Protein AF-0000000066667959 (afdb_homodimer)

InterPro domains:
  IPR000835 MarR-type HTH domain [PF01047] (34-90)
  IPR000835 MarR-type HTH domain [PR00598] (50-66)
  IPR000835 MarR-type HTH domain [PR00598] (67-82)
  IPR000835 MarR-type HTH domain [PR00598] (86-102)
  IPR000835 MarR-type HTH domain [PS50995] (6-138)
  IPR000835 MarR-type HTH domain [SM00347] (26-126)
  IPR036388 Winged helix-like DNA-binding domain superfamily [G3DSA:1.10.10.10] (5-140)
  IPR036390 Winged helix DNA-binding domain superfamily [SSF46785] (11-141)
  IPR039422 Transcription regulators MarR/SlyA-like [PTHR33164] (9-139)

pLDDT: mean 90.83, std 11.85, range [32.47, 98.56]

Sequence (290 aa):
MSEARRPDLAAMIAPLGRALMAAELPVLQRHELSMWAYAVLLGLGREPVYTQAALAKAIGADKTRIIGVLDELQQRELIRREPDPADRRVNLVSLTAAGRELRDRAQRDIQEQEEHWLSQLPAADRRVFLRSLQRLAALVTDEPNMSEARRPDLAAMIAPLGRALMAAELPVLQRHELSMWAYAVLLGLGREPVYTQAALAKAIGADKTRIIGVLDELQQRELIRREPDPADRRVNLVSLTAAGRELRDRAQRDIQEQEEHWLSQLPAADRRVFLRSLQRLAALVTDEPN

Secondary structure (DSSP, 8-state):
----PPPPHHHHHHHHHHHHHHHHHHHHHHTT--HHHHHHHHHHHHSS-EEHHHHHHHHT--HHHHHHHHHHHHHTTSEEEEE-SS-TTSEEEEE-HHHHHHHHHHHHHHHHHHHHHHTTS-HHHHHHHHHHHHHHHHHHHTS--/----PPPPHHHHHHHHHHHHHHHHHHHHHHTT--HHHHHHHHHHHHSS-EEHHHHHHHHT--HHHHHHHHHHHHHTTSEEEEEETTEEEEEEEEE-HHHHHHHHHHHHHHHHHHHHHHTTS-HHHHHHHHHHHHHHHHHHHTS--

Radius of gyration: 22.43 Å; Cα contacts (8 Å, |Δi|>4): 306; chains: 2; bounding box: 44×75×42 Å

Organism: Nocardia brasiliensis (strain ATCC 700358 / HUJEG-1) (NCBI:txid1133849)

Solvent-accessible surface area (backbone atoms only — not comparable to full-atom values): 16016 Å² total; per-residue (Å²): 126,85,69,80,69,74,76,56,67,35,72,39,33,37,60,43,16,52,52,43,50,58,64,40,46,68,59,32,50,77,70,74,37,53,74,67,46,46,47,51,49,55,57,37,67,78,39,73,67,32,41,61,68,57,44,26,60,73,66,70,44,55,67,76,65,47,50,62,44,49,53,54,37,38,75,69,49,26,32,45,77,41,63,30,89,90,42,68,91,40,45,30,37,29,65,31,74,61,24,49,51,50,42,53,53,53,50,51,55,45,54,57,56,46,41,72,62,49,65,77,41,57,71,72,46,38,56,42,31,53,52,51,48,53,54,56,28,52,57,51,73,68,46,79,128,126,86,70,80,70,76,77,55,68,37,72,38,31,38,61,41,17,51,52,44,49,57,63,38,48,68,58,31,50,77,70,74,37,52,73,66,48,45,47,51,46,54,57,39,67,80,38,72,65,33,41,61,67,57,44,25,61,72,66,69,45,56,68,76,64,48,51,61,43,49,53,53,36,38,74,69,50,26,32,46,77,41,63,30,90,89,41,69,91,39,46,32,37,30,66,32,74,62,23,49,51,50,42,52,51,53,49,50,55,45,55,57,57,45,41,70,60,50,66,77,40,57,72,73,47,38,53,43,30,52,54,52,46,52,54,56,28,53,58,51,74,68,46,80,127

Structure (mmCIF, N/CA/C/O backbone):
data_AF-0000000066667959-model_v1
#
loop_
_entity.id
_entity.type
_entity.pdbx_description
1 polymer 'Transcriptional regulator'
#
loop_
_atom_site.group_PDB
_atom_site.id
_atom_site.type_symbol
_atom_site.label_atom_id
_atom_site.label_alt_id
_atom_site.label_comp_id
_atom_site.label_asym_id
_atom_site.label_entity_id
_atom_site.label_seq_id
_atom_site.pdbx_PDB_ins_code
_atom_site.Cartn_x
_atom_site.Cartn_y
_atom_site.Cartn_z
_atom_site.occupancy
_atom_site.B_iso_or_equiv
_atom_site.auth_seq_id
_atom_site.auth_comp_id
_atom_site.auth_asym_id
_atom_site.auth_atom_id
_atom_site.pdbx_PDB_model_num
ATOM 1 N N . MET A 1 1 ? 17.609 -23.797 -10.641 1 32.84 1 MET A N 1
ATOM 2 C CA . MET A 1 1 ? 16.828 -23.5 -9.445 1 32.84 1 MET A CA 1
ATOM 3 C C . MET A 1 1 ? 16.094 -22.172 -9.594 1 32.84 1 MET A C 1
ATOM 5 O O . MET A 1 1 ? 16.719 -21.125 -9.742 1 32.84 1 MET A O 1
ATOM 9 N N . SER A 1 2 ? 14.961 -22.047 -10.312 1 44.28 2 SER A N 1
ATOM 10 C CA . SER A 1 2 ? 14.281 -20.844 -10.797 1 44.28 2 SER A CA 1
ATOM 11 C C . SER A 1 2 ? 14.195 -19.781 -9.703 1 44.28 2 SER A C 1
ATOM 13 O O . SER A 1 2 ? 13.797 -20.078 -8.578 1 44.28 2 SER A O 1
ATOM 15 N N . GLU A 1 3 ? 15.289 -18.984 -9.617 1 50.84 3 GLU A N 1
ATOM 16 C CA . GLU A 1 3 ? 15.461 -17.906 -8.641 1 50.84 3 GLU A CA 1
ATOM 17 C C . GLU A 1 3 ? 14.117 -17.312 -8.227 1 50.84 3 GLU A C 1
ATOM 19 O O . GLU A 1 3 ? 13.258 -17.062 -9.07 1 50.84 3 GLU A O 1
ATOM 24 N N . ALA A 1 4 ? 13.781 -17.625 -7.02 1 64.06 4 ALA A N 1
ATOM 25 C CA . ALA A 1 4 ? 12.492 -17.219 -6.477 1 64.06 4 ALA A CA 1
ATOM 26 C C . ALA A 1 4 ? 12.188 -15.758 -6.828 1 64.06 4 ALA A C 1
ATOM 28 O O . ALA A 1 4 ? 13.008 -14.875 -6.582 1 64.06 4 ALA A O 1
ATOM 29 N N . ARG A 1 5 ? 11.438 -15.555 -7.82 1 83.94 5 ARG A N 1
ATOM 30 C CA . ARG A 1 5 ? 11.008 -14.234 -8.273 1 83.94 5 ARG A CA 1
ATOM 31 C C . ARG A 1 5 ? 10.414 -13.43 -7.129 1 83.94 5 ARG A C 1
ATOM 33 O O . ARG A 1 5 ? 9.711 -13.969 -6.277 1 83.94 5 ARG A O 1
ATOM 40 N N . ARG A 1 6 ? 10.977 -12.305 -6.949 1 90.12 6 ARG A N 1
ATOM 41 C CA . ARG A 1 6 ? 10.375 -11.43 -5.949 1 90.12 6 ARG A CA 1
ATOM 42 C C . ARG A 1 6 ? 8.859 -11.367 -6.121 1 90.12 6 ARG A C 1
ATOM 44 O O . ARG A 1 6 ? 8.344 -11.586 -7.223 1 90.12 6 ARG A O 1
ATOM 51 N N . PRO A 1 7 ? 8.125 -11.133 -5.09 1 93.5 7 PRO A N 1
ATOM 52 C CA . PRO A 1 7 ? 6.691 -10.875 -5.273 1 93.5 7 PRO A CA 1
ATOM 53 C C . PRO A 1 7 ? 6.418 -9.648 -6.133 1 93.5 7 PRO A C 1
ATOM 55 O O . PRO A 1 7 ? 7.297 -8.797 -6.309 1 93.5 7 PRO A O 1
ATOM 58 N N . ASP A 1 8 ? 5.211 -9.617 -6.691 1 96.25 8 ASP A N 1
ATOM 59 C CA . ASP A 1 8 ? 4.77 -8.43 -7.414 1 96.25 8 ASP A CA 1
ATOM 60 C C . ASP A 1 8 ? 4.77 -7.203 -6.5 1 96.25 8 ASP A C 1
ATOM 62 O O . ASP A 1 8 ? 4.582 -7.324 -5.289 1 96.25 8 ASP A O 1
ATOM 66 N N . LEU A 1 9 ? 4.938 -5.984 -7.039 1 97.25 9 LEU A N 1
ATOM 67 C CA . LEU A 1 9 ? 4.945 -4.746 -6.273 1 97.25 9 LEU A CA 1
ATOM 68 C C . LEU A 1 9 ? 3.637 -4.574 -5.508 1 97.25 9 LEU A C 1
ATOM 70 O O . LEU A 1 9 ? 3.648 -4.285 -4.309 1 97.25 9 LEU A O 1
ATOM 74 N N . ALA A 1 10 ? 2.525 -4.797 -6.211 1 96.56 10 ALA A N 1
ATOM 75 C CA . ALA A 1 10 ? 1.222 -4.629 -5.574 1 96.56 10 ALA A CA 1
ATOM 76 C C . ALA A 1 10 ? 1.054 -5.59 -4.402 1 96.56 10 ALA A C 1
ATOM 78 O O . ALA A 1 10 ? 0.441 -5.246 -3.391 1 96.56 10 ALA A O 1
ATOM 79 N N . ALA A 1 11 ? 1.591 -6.809 -4.52 1 93.88 11 ALA A N 1
ATOM 80 C CA . ALA A 1 11 ? 1.48 -7.832 -3.482 1 93.88 11 ALA A CA 1
ATO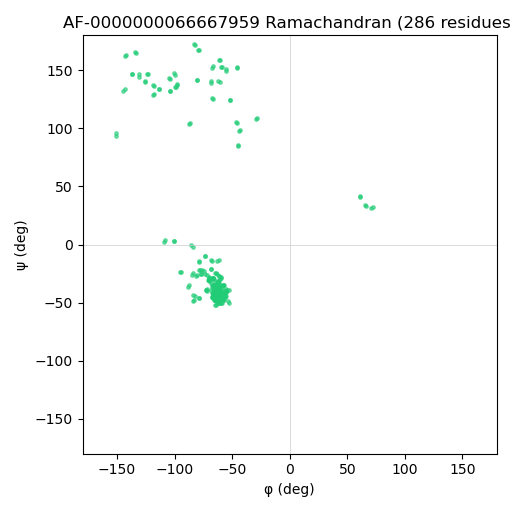M 81 C C . ALA A 1 11 ? 2.24 -7.426 -2.225 1 93.88 11 ALA A C 1
ATOM 83 O O . ALA A 1 11 ? 1.865 -7.809 -1.113 1 93.88 11 ALA A O 1
ATOM 84 N N . MET A 1 12 ? 3.293 -6.645 -2.387 1 95.5 12 MET A N 1
ATOM 85 C CA . MET A 1 12 ? 4.07 -6.18 -1.24 1 95.5 12 MET A CA 1
ATOM 86 C C . MET A 1 12 ? 3.5 -4.879 -0.688 1 95.5 12 MET A C 1
ATOM 88 O O . MET A 1 12 ? 3.416 -4.699 0.528 1 95.5 12 MET A O 1
ATOM 92 N N . ILE A 1 13 ? 3.023 -4.031 -1.53 1 97 13 ILE A N 1
ATOM 93 C CA . ILE A 1 13 ? 2.654 -2.668 -1.175 1 97 13 ILE A CA 1
ATOM 94 C C . ILE A 1 13 ? 1.255 -2.652 -0.564 1 97 13 ILE A C 1
ATOM 96 O O . ILE A 1 13 ? 1.014 -1.972 0.435 1 97 13 ILE A O 1
ATOM 100 N N . ALA A 1 14 ? 0.28 -3.373 -1.133 1 94.12 14 ALA A N 1
ATOM 101 C CA . ALA A 1 14 ? -1.125 -3.293 -0.741 1 94.12 14 ALA A CA 1
ATOM 102 C C . ALA A 1 14 ? -1.316 -3.729 0.709 1 94.12 14 ALA A C 1
ATOM 104 O O . ALA A 1 14 ? -1.899 -2.996 1.512 1 94.12 14 ALA A O 1
ATOM 105 N N . PRO A 1 15 ? -0.746 -4.906 1.131 1 92.69 15 PRO A N 1
ATOM 106 C CA . PRO A 1 15 ? -0.903 -5.285 2.537 1 92.69 15 PRO A CA 1
ATOM 107 C C . PRO A 1 15 ? -0.186 -4.328 3.488 1 92.69 15 PRO A C 1
ATOM 109 O O . PRO A 1 15 ? -0.658 -4.094 4.605 1 92.69 15 PRO A O 1
ATOM 112 N N . LEU A 1 16 ? 0.954 -3.799 3.08 1 95.62 16 LEU A N 1
ATOM 113 C CA . LEU A 1 16 ? 1.691 -2.838 3.893 1 95.62 16 LEU A CA 1
ATOM 114 C C . LEU A 1 16 ? 0.879 -1.562 4.098 1 95.62 16 LEU A C 1
ATOM 116 O O . LEU A 1 16 ? 0.829 -1.024 5.203 1 95.62 16 LEU A O 1
ATOM 120 N N . GLY A 1 17 ? 0.247 -1.078 3.014 1 96.06 17 GLY A N 1
ATOM 121 C CA . GLY A 1 17 ? -0.629 0.078 3.113 1 96.06 17 GLY A CA 1
ATOM 122 C C . GLY A 1 17 ? -1.781 -0.129 4.078 1 96.06 17 GLY A C 1
ATOM 123 O O . GLY A 1 17 ? -2.096 0.756 4.879 1 96.06 17 GLY A O 1
ATOM 124 N N . ARG A 1 18 ? -2.367 -1.285 4.078 1 93.81 18 ARG A N 1
ATOM 125 C CA . ARG A 1 18 ? -3.465 -1.613 4.98 1 93.81 18 ARG A CA 1
ATOM 126 C C . ARG A 1 18 ? -2.986 -1.646 6.43 1 93.81 18 ARG A C 1
ATOM 128 O O . ARG A 1 18 ? -3.67 -1.143 7.324 1 93.81 18 ARG A O 1
ATOM 135 N N . ALA A 1 19 ? -1.878 -2.289 6.633 1 94.81 19 ALA A N 1
ATOM 136 C CA . ALA A 1 19 ? -1.329 -2.391 7.984 1 94.81 19 ALA A CA 1
ATOM 137 C C . ALA A 1 19 ? -1.009 -1.011 8.547 1 94.81 19 ALA A C 1
ATOM 139 O O . ALA A 1 19 ? -1.262 -0.742 9.727 1 94.81 19 ALA A O 1
ATOM 140 N N . LEU A 1 20 ? -0.466 -0.17 7.754 1 96.62 20 LEU A N 1
ATOM 141 C CA . LEU A 1 20 ? -0.108 1.181 8.172 1 96.62 20 LEU A CA 1
ATOM 142 C C . LEU A 1 20 ? -1.354 1.997 8.5 1 96.62 20 LEU A C 1
ATOM 144 O O . LEU A 1 20 ? -1.388 2.709 9.5 1 96.62 20 LEU A O 1
ATOM 148 N N . MET A 1 21 ? -2.361 1.931 7.68 1 95.69 21 MET A N 1
ATOM 149 C CA . MET A 1 21 ? -3.619 2.627 7.938 1 95.69 21 MET A CA 1
ATOM 150 C C . MET A 1 21 ? -4.25 2.145 9.234 1 95.69 21 MET A C 1
ATOM 152 O O . MET A 1 21 ? -4.746 2.949 10.031 1 95.69 21 MET A O 1
ATOM 156 N N . ALA A 1 22 ? -4.227 0.854 9.438 1 95.69 22 ALA A N 1
ATOM 157 C CA . ALA A 1 22 ? -4.762 0.288 10.672 1 95.69 22 ALA A CA 1
ATOM 158 C C . ALA A 1 22 ? -4 0.805 11.883 1 95.69 22 ALA A C 1
ATOM 160 O O . ALA A 1 22 ? -4.59 1.045 12.938 1 95.69 22 ALA A O 1
ATOM 161 N N . ALA A 1 23 ? -2.75 0.925 11.742 1 96.19 23 ALA A N 1
ATOM 162 C CA . ALA A 1 23 ? -1.9 1.385 12.844 1 96.19 23 ALA A CA 1
ATOM 163 C C . ALA A 1 23 ? -2.174 2.85 13.172 1 96.19 23 ALA A C 1
ATOM 165 O O . ALA A 1 23 ? -1.828 3.324 14.258 1 96.19 23 ALA A O 1
ATOM 166 N N . GLU A 1 24 ? -2.736 3.564 12.234 1 97.75 24 GLU A N 1
ATOM 167 C CA . GLU A 1 24 ? -3.043 4.973 12.461 1 97.75 24 GLU A CA 1
ATOM 168 C C . GLU A 1 24 ? -4.289 5.137 13.328 1 97.75 24 GLU A C 1
ATOM 170 O O . GLU A 1 24 ? -4.461 6.16 13.992 1 97.75 24 GLU A O 1
ATOM 175 N N . LEU A 1 25 ? -5.141 4.191 13.328 1 97.44 25 LEU A N 1
ATOM 176 C CA . LEU A 1 25 ? -6.473 4.305 13.906 1 97.44 25 LEU A CA 1
ATOM 177 C C . LEU A 1 25 ? -6.395 4.594 15.398 1 97.44 25 LEU A C 1
ATOM 179 O O . LEU A 1 25 ? -7.016 5.543 15.891 1 97.44 25 LEU A O 1
ATOM 183 N N . PRO A 1 26 ? -5.586 3.775 16.156 1 97.75 26 PRO A N 1
ATOM 184 C CA . PRO A 1 26 ? -5.52 4.07 17.578 1 97.75 26 PRO A CA 1
ATOM 185 C C . PRO A 1 26 ? -4.941 5.457 17.875 1 97.75 26 PRO A C 1
ATOM 187 O O . PRO A 1 26 ? -5.324 6.094 18.859 1 97.75 26 PRO A O 1
ATOM 190 N N . VAL A 1 27 ? -4.07 5.941 17.094 1 98.12 27 VAL A N 1
ATOM 191 C CA . VAL A 1 27 ? -3.492 7.27 17.266 1 98.12 27 VAL A CA 1
ATOM 192 C C . VAL A 1 27 ? -4.555 8.336 17.016 1 98.12 27 VAL A C 1
ATOM 194 O O . VAL A 1 27 ? -4.68 9.289 17.781 1 98.12 27 VAL A O 1
ATOM 197 N N . LEU A 1 28 ? -5.301 8.164 15.969 1 98.5 28 LEU A N 1
ATOM 198 C CA . LEU A 1 28 ? -6.34 9.117 15.602 1 98.5 28 LEU A CA 1
ATOM 199 C C . LEU A 1 28 ? -7.441 9.156 16.656 1 98.5 28 LEU A C 1
ATOM 201 O O . LEU A 1 28 ? -7.984 10.219 16.953 1 98.5 28 LEU A O 1
ATOM 205 N N . GLN A 1 29 ? -7.719 8.031 17.203 1 98.25 29 GLN A N 1
ATOM 206 C CA . GLN A 1 29 ? -8.727 7.949 18.266 1 98.25 29 GLN A CA 1
ATOM 207 C C . GLN A 1 29 ? -8.328 8.789 19.469 1 98.25 29 GLN A C 1
ATOM 209 O O . GLN A 1 29 ? -9.172 9.445 20.078 1 98.25 29 GLN A O 1
ATOM 214 N N . ARG A 1 30 ? -7.059 8.805 19.812 1 98.06 30 ARG A N 1
ATOM 215 C CA . ARG A 1 30 ? -6.559 9.594 20.922 1 98.06 30 ARG A CA 1
ATOM 216 C C . ARG A 1 30 ? -6.746 11.086 20.672 1 98.06 30 ARG A C 1
ATOM 218 O O . ARG A 1 30 ? -6.836 11.867 21.609 1 98.06 30 ARG A O 1
ATOM 225 N N . HIS A 1 31 ? -6.828 11.438 19.438 1 98.25 31 HIS A N 1
ATOM 226 C CA . HIS A 1 31 ? -7.016 12.836 19.062 1 98.25 31 HIS A CA 1
ATOM 227 C C . HIS A 1 31 ? -8.469 13.117 18.703 1 98.25 31 HIS A C 1
ATOM 229 O O . HIS A 1 31 ? -8.789 14.188 18.172 1 98.25 31 HIS A O 1
ATOM 235 N N . GLU A 1 32 ? -9.336 12.07 18.844 1 98.12 32 GLU A N 1
ATOM 236 C CA . GLU A 1 32 ? -10.766 12.156 18.547 1 98.12 32 GLU A CA 1
ATOM 237 C C . GLU A 1 32 ? -10.992 12.508 17.078 1 98.12 32 GLU A C 1
ATOM 239 O O . GLU A 1 32 ? -11.82 13.367 16.766 1 98.12 32 GLU A O 1
ATOM 244 N N . LEU A 1 33 ? -10.234 11.93 16.234 1 98.25 33 LEU A N 1
ATOM 245 C CA . LEU A 1 33 ? -10.359 12.109 14.789 1 98.25 33 LEU A CA 1
ATOM 246 C C . LEU A 1 33 ? -10.695 10.789 14.102 1 98.25 33 LEU A C 1
ATOM 248 O O . LEU A 1 33 ? -10.148 9.742 14.453 1 98.25 33 LEU A O 1
ATOM 252 N N . SER A 1 34 ? -11.617 10.867 13.188 1 96.31 34 SER A N 1
ATOM 253 C CA . SER A 1 34 ? -11.758 9.773 12.234 1 96.31 34 SER A CA 1
ATOM 254 C C . SER A 1 34 ? -10.703 9.852 11.141 1 96.31 34 SER A C 1
ATOM 256 O O . SER A 1 34 ? -10.016 10.859 11.008 1 96.31 34 SER A O 1
ATOM 258 N N . MET A 1 35 ? -10.562 8.812 10.391 1 95.06 35 MET A N 1
ATOM 259 C CA . MET A 1 35 ? -9.625 8.812 9.266 1 95.06 35 MET A CA 1
ATOM 260 C C . MET A 1 35 ? -9.984 9.898 8.258 1 95.06 35 MET A C 1
ATOM 262 O O . MET A 1 35 ? -9.102 10.594 7.75 1 95.06 35 MET A O 1
ATOM 266 N N . TRP A 1 36 ? -11.297 10.102 7.977 1 94.06 36 TRP A N 1
ATOM 267 C CA . TRP A 1 36 ? -11.727 11.094 6.996 1 94.06 36 TRP A CA 1
ATOM 268 C C . TRP A 1 36 ? -11.531 12.508 7.535 1 94.06 36 TRP A C 1
ATOM 270 O O . TRP A 1 36 ? -11.188 13.422 6.781 1 94.06 36 TRP A O 1
ATOM 280 N N . ALA A 1 37 ? -11.797 12.68 8.828 1 96.12 37 ALA A N 1
ATOM 281 C CA . ALA A 1 37 ? -11.516 13.977 9.43 1 96.12 37 ALA A CA 1
ATOM 282 C C . ALA A 1 37 ? -10.039 14.336 9.297 1 96.12 37 ALA A C 1
ATOM 284 O O . ALA A 1 37 ? -9.703 15.469 8.945 1 96.12 37 ALA A O 1
ATOM 285 N N . TYR A 1 38 ? -9.211 13.383 9.547 1 96.94 38 TYR A N 1
ATOM 286 C CA . TYR A 1 38 ? -7.77 13.586 9.43 1 96.94 38 TYR A CA 1
ATOM 287 C C . TYR A 1 38 ? -7.375 13.891 7.988 1 96.94 38 TYR A C 1
ATOM 289 O O . TYR A 1 38 ? -6.57 14.789 7.734 1 96.94 38 TYR A O 1
ATOM 297 N N . ALA A 1 39 ? -7.883 13.148 7.047 1 94.06 39 ALA A N 1
ATOM 298 C CA . ALA A 1 39 ? -7.609 13.391 5.633 1 94.06 39 ALA A CA 1
ATOM 299 C C . ALA A 1 39 ? -8 14.812 5.234 1 94.06 39 ALA A C 1
ATOM 301 O O . ALA A 1 39 ? -7.289 15.477 4.473 1 94.06 39 ALA A O 1
ATOM 302 N N . VAL A 1 40 ? -9.172 15.281 5.707 1 93.81 40 VAL A N 1
ATOM 303 C CA . VAL A 1 40 ? -9.633 16.641 5.426 1 93.81 40 VAL A CA 1
ATOM 304 C C . VAL A 1 40 ? -8.633 17.641 5.984 1 93.81 40 VAL A C 1
ATOM 306 O O . VAL A 1 40 ? -8.219 18.578 5.285 1 93.81 40 VAL A O 1
ATOM 309 N N . LEU A 1 41 ? -8.203 17.469 7.23 1 95.38 41 LEU A N 1
ATOM 310 C CA . LEU A 1 41 ? -7.277 18.391 7.863 1 95.38 41 LEU A CA 1
ATOM 311 C C . LEU A 1 41 ? -5.945 18.438 7.121 1 95.38 41 LEU A C 1
ATOM 313 O O . LEU A 1 41 ? -5.375 19.5 6.918 1 95.38 41 LEU A O 1
ATOM 317 N N . LEU A 1 42 ? -5.465 17.297 6.707 1 93.31 42 LEU A N 1
ATOM 318 C CA . LEU A 1 42 ? -4.223 17.234 5.945 1 93.31 42 LEU A CA 1
ATOM 319 C C . LEU A 1 42 ? -4.383 17.922 4.59 1 93.31 42 LEU A C 1
ATOM 321 O O . LEU A 1 42 ? -3.498 18.672 4.16 1 93.31 42 LEU A O 1
ATOM 325 N N . GLY A 1 43 ? -5.492 17.562 3.928 1 90.56 43 GLY A N 1
ATOM 326 C CA . GLY A 1 43 ? -5.762 18.156 2.627 1 90.56 43 GLY A CA 1
ATOM 327 C C . GLY A 1 43 ? -5.789 19.672 2.66 1 90.56 43 GLY A C 1
ATOM 328 O O . GLY A 1 43 ? -5.293 20.328 1.744 1 90.56 43 GLY A O 1
ATOM 329 N N . LEU A 1 44 ? -6.301 20.281 3.658 1 91.5 44 LEU A N 1
ATOM 330 C CA . LEU A 1 44 ? -6.441 21.734 3.789 1 91.5 44 LEU A CA 1
ATOM 331 C C . LEU A 1 44 ? -5.105 22.375 4.133 1 91.5 44 LEU A C 1
ATOM 333 O O . LEU A 1 44 ? -4.938 23.594 3.969 1 91.5 44 LEU A O 1
ATOM 337 N N . GLY A 1 45 ? -4.191 21.625 4.68 1 78.06 45 GLY A N 1
ATOM 338 C CA . GLY A 1 45 ? -2.869 22.125 5.004 1 78.06 45 GLY A CA 1
ATOM 339 C C . GLY A 1 45 ? -2.02 22.406 3.775 1 78.06 45 GLY A C 1
ATOM 340 O O . GLY A 1 45 ? -1.129 23.25 3.805 1 78.06 45 GLY A O 1
ATOM 341 N N . ARG A 1 46 ? -2.219 21.766 2.77 1 69 46 ARG A N 1
ATOM 342 C CA . ARG A 1 46 ? -1.45 21.906 1.537 1 69 46 ARG A CA 1
ATOM 343 C C . ARG A 1 46 ? -1.787 23.219 0.828 1 69 46 ARG A C 1
ATOM 345 O O . ARG A 1 46 ? -0.913 23.844 0.235 1 69 46 ARG A O 1
ATOM 352 N N . GLU A 1 47 ? -3.018 23.484 0.878 1 69.12 47 GLU A N 1
ATOM 353 C CA . GLU A 1 47 ? -3.516 24.734 0.305 1 69.12 47 GLU A CA 1
ATOM 354 C C . GLU A 1 47 ? -4.418 25.469 1.289 1 69.12 47 GLU A C 1
ATOM 356 O O . GLU A 1 47 ? -5.133 24.844 2.074 1 69.12 47 GLU A O 1
ATOM 361 N N . PRO A 1 48 ? -4.293 26.75 1.223 1 65.25 48 PRO A N 1
ATOM 362 C CA . PRO A 1 48 ? -5.012 27.562 2.217 1 65.25 48 PRO A CA 1
ATOM 363 C C . PRO A 1 48 ? -6.527 27.406 2.119 1 65.25 48 PRO A C 1
ATOM 365 O O . PRO A 1 48 ? -7.227 27.469 3.133 1 65.25 48 PRO A O 1
ATOM 368 N N . VAL A 1 49 ? -6.992 27.359 0.908 1 70.69 49 VAL A N 1
ATOM 369 C CA . VAL A 1 49 ? -8.445 27.344 0.779 1 70.69 49 VAL A CA 1
ATOM 370 C C . VAL A 1 49 ? -8.852 26.469 -0.404 1 70.69 49 VAL A C 1
ATOM 372 O O . VAL A 1 49 ? -8.227 26.516 -1.469 1 70.69 49 VAL A O 1
ATOM 375 N N . TYR A 1 50 ? -9.852 25.578 -0.092 1 80.81 50 TYR A N 1
ATOM 376 C CA . TYR A 1 50 ? -10.422 24.75 -1.141 1 80.81 50 TYR A CA 1
ATOM 377 C C . TYR A 1 50 ? -11.93 24.938 -1.229 1 80.81 50 TYR A C 1
ATOM 379 O O . TYR A 1 50 ? -12.578 25.281 -0.237 1 80.81 50 TYR A O 1
ATOM 387 N N . THR A 1 51 ? -12.391 24.828 -2.426 1 87.88 51 THR A N 1
ATOM 388 C CA . THR A 1 51 ? -13.805 24.469 -2.486 1 87.88 51 THR A CA 1
ATOM 389 C C . THR A 1 51 ? -14.023 23.047 -1.953 1 87.88 51 THR A C 1
ATOM 391 O O . THR A 1 51 ? -13.094 22.234 -1.919 1 87.88 51 THR A O 1
ATOM 394 N N . GLN A 1 52 ? -15.203 22.828 -1.471 1 89.12 52 GLN A N 1
ATOM 395 C CA . GLN A 1 52 ? -15.539 21.5 -0.994 1 89.12 52 GLN A CA 1
ATOM 396 C C . GLN A 1 52 ? -15.297 20.453 -2.076 1 89.12 52 GLN A C 1
ATOM 398 O O . GLN A 1 52 ? -14.75 19.375 -1.797 1 89.12 52 GLN A O 1
ATOM 403 N N . ALA A 1 53 ? -15.625 20.812 -3.295 1 87.44 53 ALA A N 1
ATOM 404 C CA . ALA A 1 53 ? -15.445 19.891 -4.418 1 87.44 53 ALA A CA 1
ATOM 405 C C . ALA A 1 53 ? -13.961 19.625 -4.672 1 87.44 53 ALA A C 1
ATOM 407 O O . ALA A 1 53 ? -13.562 18.469 -4.883 1 87.44 53 ALA A O 1
ATOM 408 N N . ALA A 1 54 ? -13.219 20.594 -4.672 1 87.69 54 ALA A N 1
ATOM 409 C CA . ALA A 1 54 ? -11.781 20.469 -4.887 1 87.69 54 ALA A CA 1
ATOM 410 C C . ALA A 1 54 ? -11.125 19.672 -3.758 1 87.69 54 ALA A C 1
ATOM 412 O O . ALA A 1 54 ? -10.219 18.875 -3.994 1 87.69 54 ALA A O 1
ATOM 413 N N . LEU A 1 55 ? -11.562 19.875 -2.574 1 89.5 55 LEU A N 1
ATOM 414 C CA . LEU A 1 55 ? -11.055 19.141 -1.415 1 89.5 55 LEU A CA 1
ATOM 415 C C . LEU A 1 55 ? -11.391 17.656 -1.505 1 89.5 55 LEU A C 1
ATOM 417 O O . LEU A 1 55 ? -10.531 16.812 -1.267 1 89.5 55 LEU A O 1
ATOM 421 N N . ALA A 1 56 ? -12.641 17.406 -1.809 1 88.44 56 ALA A N 1
ATOM 422 C CA . ALA A 1 56 ? -13.07 16.016 -1.957 1 88.44 56 ALA A CA 1
ATOM 423 C C . ALA A 1 56 ? -12.219 15.289 -2.996 1 88.44 56 ALA A C 1
ATOM 425 O O . ALA A 1 56 ? -11.766 14.164 -2.764 1 88.44 56 ALA A O 1
ATOM 426 N N . LYS A 1 57 ? -11.93 15.93 -4.102 1 85.5 57 LYS A N 1
ATOM 427 C CA . LYS A 1 57 ? -11.102 15.367 -5.16 1 85.5 57 LYS A CA 1
ATOM 428 C C . LYS A 1 57 ? -9.664 15.148 -4.68 1 85.5 57 LYS A C 1
ATOM 430 O O . LYS A 1 57 ? -9.07 14.109 -4.953 1 85.5 57 LYS A O 1
ATOM 435 N N . ALA A 1 58 ? -9.195 16.062 -3.92 1 83.94 58 ALA A N 1
ATOM 436 C CA . ALA A 1 58 ? -7.812 16.031 -3.451 1 83.94 58 ALA A CA 1
ATOM 437 C C . ALA A 1 58 ? -7.594 14.852 -2.496 1 83.94 58 ALA A C 1
ATOM 439 O O . ALA A 1 58 ? -6.508 14.273 -2.453 1 83.94 58 ALA A O 1
ATOM 440 N N . ILE A 1 59 ? -8.641 14.438 -1.78 1 85.5 59 ILE A N 1
ATOM 441 C CA . ILE A 1 59 ? -8.438 13.391 -0.785 1 85.5 59 ILE A CA 1
ATOM 442 C C . ILE A 1 59 ? -9.102 12.094 -1.258 1 85.5 59 ILE A C 1
ATOM 444 O O . ILE A 1 59 ? -9.141 11.109 -0.521 1 85.5 59 ILE A O 1
ATOM 448 N N . GLY A 1 60 ? -9.641 12.18 -2.414 1 84 60 GLY A N 1
ATOM 449 C CA . GLY A 1 60 ? -10.234 10.984 -2.998 1 84 60 GLY A CA 1
ATOM 450 C C . GLY A 1 60 ? -11.531 10.578 -2.326 1 84 60 GLY A C 1
ATOM 451 O O . GLY A 1 60 ? -11.812 9.391 -2.182 1 84 60 GLY A O 1
ATOM 452 N N . ALA A 1 61 ? -12.211 11.461 -1.887 1 84.44 61 ALA A N 1
ATOM 453 C CA . ALA A 1 61 ? -13.461 11.18 -1.184 1 84.44 61 ALA A CA 1
ATOM 454 C C . ALA A 1 61 ? -14.664 11.398 -2.096 1 84.44 61 ALA A C 1
ATOM 456 O O . ALA A 1 61 ? -14.617 12.234 -3.004 1 84.44 61 ALA A O 1
ATOM 457 N N . ASP A 1 62 ? -15.656 10.516 -1.768 1 84.44 62 ASP A N 1
ATOM 458 C CA . ASP A 1 62 ? -16.984 10.781 -2.324 1 84.44 62 ASP A CA 1
ATOM 459 C C . ASP A 1 62 ? -17.594 12.039 -1.702 1 84.44 62 ASP A C 1
ATOM 461 O O . ASP A 1 62 ? -17.438 12.281 -0.503 1 84.44 62 ASP A O 1
ATOM 465 N N . LYS A 1 63 ? -18.234 12.828 -2.52 1 77.81 63 LYS A N 1
ATOM 466 C CA . LYS A 1 63 ? -18.812 14.102 -2.096 1 77.81 63 LYS A CA 1
ATOM 467 C C . LYS A 1 63 ? -19.766 13.906 -0.923 1 77.81 63 LYS A C 1
ATOM 469 O O . LYS A 1 63 ? -19.781 14.711 0.008 1 77.81 63 LYS A O 1
ATOM 474 N N . THR A 1 64 ? -20.453 12.938 -1.02 1 82.62 64 THR A N 1
ATOM 475 C CA . THR A 1 64 ? -21.469 12.711 0.012 1 82.62 64 THR A CA 1
ATOM 476 C C . THR A 1 64 ? -20.812 12.398 1.351 1 82.62 64 THR A C 1
ATOM 478 O O . THR A 1 64 ? -21.281 12.844 2.4 1 82.62 64 THR A O 1
ATOM 481 N N . ARG A 1 65 ? -19.688 11.703 1.345 1 82.5 65 ARG A N 1
ATOM 482 C CA . ARG A 1 65 ? -18.984 11.305 2.562 1 82.5 65 ARG A CA 1
ATOM 483 C C . ARG A 1 65 ? -18.328 12.5 3.232 1 82.5 65 ARG A C 1
ATOM 485 O O . ARG A 1 65 ? -18.297 12.602 4.461 1 82.5 65 ARG A O 1
ATOM 492 N N . ILE A 1 66 ? -18.016 13.477 2.5 1 87.62 66 ILE A N 1
ATOM 493 C CA . ILE A 1 66 ? -17.172 14.562 3.004 1 87.62 66 ILE A CA 1
ATOM 494 C C . ILE A 1 66 ? -18.031 15.578 3.752 1 87.62 66 ILE A C 1
ATOM 496 O O . ILE A 1 66 ? -17.547 16.281 4.633 1 87.62 66 ILE A O 1
ATOM 500 N N . ILE A 1 67 ? -19.297 15.664 3.455 1 91.25 67 ILE A N 1
ATOM 501 C CA . ILE A 1 67 ? -20.172 16.688 4.027 1 91.25 67 ILE A CA 1
ATOM 502 C C . ILE A 1 67 ? -20.297 16.469 5.535 1 91.25 67 ILE A C 1
ATOM 504 O O . ILE A 1 67 ? -20.094 17.391 6.324 1 91.25 67 ILE A O 1
ATOM 508 N N . GLY A 1 68 ? -20.641 15.227 5.879 1 94.31 68 GLY A N 1
ATOM 509 C CA . GLY A 1 68 ? -20.75 14.922 7.293 1 94.31 68 GLY A CA 1
ATOM 510 C C . GLY A 1 68 ? -19.453 15.148 8.062 1 94.31 68 GLY A C 1
ATOM 511 O O . GLY A 1 68 ? -19.484 15.625 9.203 1 94.31 68 GLY A O 1
ATOM 512 N N . VAL A 1 69 ? -18.406 14.883 7.504 1 96.25 69 VAL A N 1
ATOM 513 C CA . VAL A 1 69 ? -17.109 15.07 8.117 1 96.25 69 VAL A CA 1
ATOM 514 C C . VAL A 1 69 ? -16.828 16.562 8.305 1 96.25 69 VAL A C 1
ATOM 516 O O . VAL A 1 69 ? -16.359 16.984 9.367 1 96.25 69 VAL A O 1
ATOM 519 N N . LEU A 1 70 ? -17.172 17.328 7.301 1 95.62 70 LEU A N 1
ATOM 520 C CA . LEU A 1 70 ? -16.969 18.781 7.371 1 95.62 70 LEU A CA 1
ATOM 521 C C . LEU A 1 70 ? -17.844 19.391 8.453 1 95.62 70 LEU A C 1
ATOM 523 O O . LEU A 1 70 ? -17.406 20.281 9.18 1 95.62 70 LEU A O 1
ATOM 527 N N . ASP A 1 71 ? -19.078 18.953 8.508 1 96.56 71 ASP A N 1
ATOM 528 C CA . ASP A 1 71 ? -20 19.438 9.539 1 96.56 71 ASP A CA 1
ATOM 529 C C . ASP A 1 71 ? -19.422 19.203 10.938 1 96.56 71 ASP A C 1
ATOM 531 O O . ASP A 1 71 ? -19.438 20.094 11.781 1 96.56 71 ASP A O 1
ATOM 535 N N . GLU A 1 72 ? -18.891 18.031 11.156 1 97.25 72 GLU A N 1
ATOM 536 C CA . GLU A 1 72 ? -18.328 17.672 12.453 1 97.25 72 GLU A CA 1
ATOM 537 C C . GLU A 1 72 ? -17.109 18.531 12.773 1 97.25 72 GLU A C 1
ATOM 539 O O . GLU A 1 72 ? -16.969 19.031 13.891 1 97.25 72 GLU A O 1
ATOM 544 N N . LEU A 1 73 ? -16.266 18.703 11.852 1 97.94 73 LEU A N 1
ATOM 545 C CA . LEU A 1 73 ? -15.039 19.484 12.047 1 97.94 73 LEU A CA 1
ATOM 546 C C . LEU A 1 73 ? -15.359 20.953 12.297 1 97.94 73 LEU A C 1
ATOM 548 O O . LEU A 1 73 ? -14.688 21.609 13.086 1 97.94 73 LEU A O 1
ATOM 552 N N . GLN A 1 74 ? -16.328 21.469 11.609 1 97.88 74 GLN A N 1
ATOM 553 C CA . GLN A 1 74 ? -16.75 22.844 11.812 1 97.88 74 GLN A CA 1
ATOM 554 C C . GLN A 1 74 ? -17.375 23.031 13.195 1 97.88 74 GLN A C 1
ATOM 556 O O . GLN A 1 74 ? -17.109 24.031 13.867 1 97.88 74 GLN A O 1
ATOM 561 N N . GLN A 1 75 ? -18.188 22.094 13.57 1 98.12 75 GLN A N 1
ATOM 562 C CA . GLN A 1 75 ? -18.797 22.125 14.898 1 98.12 75 GLN A CA 1
ATOM 563 C C . GLN A 1 75 ? -17.719 22.156 15.984 1 98.12 75 GLN A C 1
ATOM 565 O O . GLN A 1 75 ? -17.891 22.844 17 1 98.12 75 GLN A O 1
ATOM 570 N N . ARG A 1 76 ? -16.641 21.5 15.734 1 98.31 76 ARG A N 1
ATOM 571 C CA . ARG A 1 76 ? -15.531 21.438 16.688 1 98.31 76 ARG A CA 1
ATOM 572 C C . ARG A 1 76 ? -14.602 22.641 16.516 1 98.31 76 ARG A C 1
ATOM 574 O O . ARG A 1 76 ? -13.57 22.734 17.188 1 98.31 76 ARG A O 1
ATOM 581 N N . GLU A 1 77 ? -14.945 23.484 15.57 1 98.38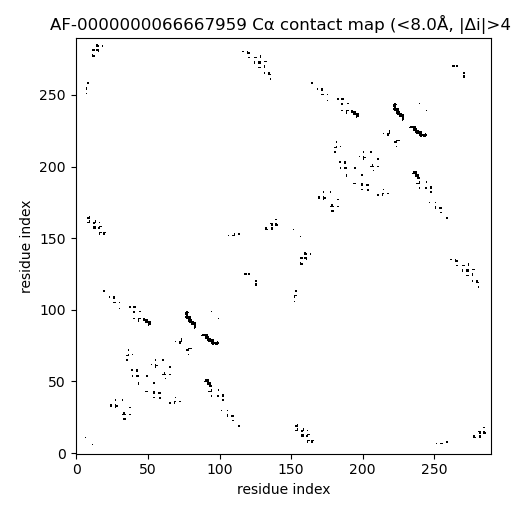 77 GLU A N 1
ATOM 582 C CA . GLU A 1 77 ? -14.219 24.719 15.297 1 98.38 77 GLU A CA 1
ATOM 583 C C . GLU A 1 77 ? -12.805 24.422 14.797 1 98.38 77 GLU A C 1
ATOM 585 O O . GLU A 1 77 ? -11.867 25.156 15.125 1 98.38 77 GLU A O 1
ATOM 590 N N . LEU A 1 78 ? -12.688 23.328 14.062 1 97.88 78 LEU A N 1
ATOM 591 C CA . LEU A 1 78 ? -11.398 22.953 13.5 1 97.88 78 LEU A CA 1
ATOM 592 C C . LEU A 1 78 ? -11.242 23.469 12.078 1 97.88 78 LEU A C 1
ATOM 594 O O . LEU A 1 78 ? -10.125 23.562 11.562 1 97.88 78 LEU A O 1
ATOM 598 N N . ILE A 1 79 ? -12.398 23.703 11.453 1 97.44 79 ILE A N 1
ATOM 599 C CA . ILE A 1 79 ? -12.406 24.312 10.125 1 97.44 79 ILE A CA 1
ATOM 600 C C . ILE A 1 79 ? -13.453 25.438 10.086 1 97.44 79 ILE A C 1
ATOM 602 O O . ILE A 1 79 ? -14.273 25.562 10.992 1 97.44 79 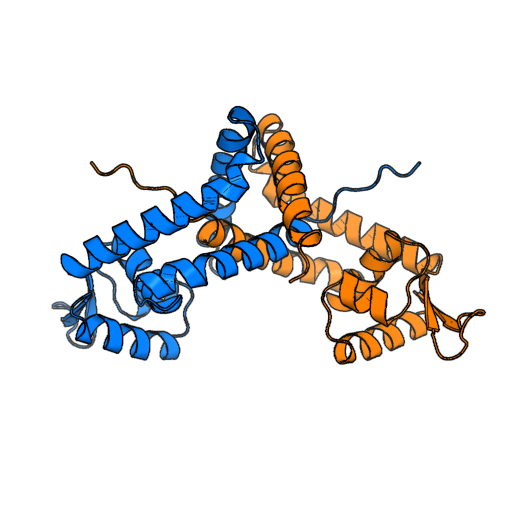ILE A O 1
ATOM 606 N N . ARG A 1 80 ? -13.289 26.266 9.008 1 96.19 80 ARG A N 1
ATOM 607 C CA . ARG A 1 80 ? -14.266 27.297 8.672 1 96.19 80 ARG A CA 1
ATOM 608 C C . ARG A 1 80 ? -14.742 27.156 7.23 1 96.19 80 ARG A C 1
ATOM 610 O O . ARG A 1 80 ? -13.961 26.797 6.348 1 96.19 80 ARG A O 1
ATOM 617 N N . ARG A 1 81 ? -15.984 27.359 7.086 1 94.88 81 ARG A N 1
ATOM 618 C CA . ARG A 1 81 ? -16.562 27.438 5.754 1 94.88 81 ARG A CA 1
ATOM 619 C C . ARG A 1 81 ? -17.172 28.812 5.496 1 94.88 81 ARG A C 1
ATOM 621 O O . ARG A 1 81 ? -17.938 29.328 6.32 1 94.88 81 ARG A O 1
ATOM 628 N N . GLU A 1 82 ? -16.766 29.391 4.34 1 94 82 GLU A N 1
ATOM 629 C CA . GLU A 1 82 ? -17.281 30.688 3.955 1 94 82 GLU A CA 1
ATOM 630 C C . GLU A 1 82 ? -17.641 30.734 2.473 1 94 82 GLU A C 1
ATOM 632 O O . GLU A 1 82 ? -16.984 30.078 1.653 1 94 82 GLU A O 1
ATOM 637 N N . PRO A 1 83 ? -18.656 31.5 2.188 1 92.44 83 PRO A N 1
ATOM 638 C CA . PRO A 1 83 ? -18.984 31.641 0.765 1 92.44 83 PRO A CA 1
ATOM 639 C C . PRO A 1 83 ? -17.844 32.281 -0.035 1 92.44 83 PRO A C 1
ATOM 641 O O . PRO A 1 83 ? -17.172 33.188 0.452 1 92.44 83 PRO A O 1
ATOM 644 N N . ASP A 1 84 ? -17.688 31.703 -1.262 1 90.19 84 ASP A N 1
ATOM 645 C CA . ASP A 1 84 ? -16.719 32.312 -2.176 1 90.19 84 ASP A CA 1
ATOM 646 C C . ASP A 1 84 ? -17.203 33.688 -2.627 1 90.19 84 ASP A C 1
ATOM 648 O O . ASP A 1 84 ? -18.328 33.844 -3.121 1 90.19 84 ASP A O 1
ATOM 652 N N . PRO A 1 85 ? -16.391 34.656 -2.441 1 90.31 85 PRO A N 1
ATOM 653 C CA . PRO A 1 85 ? -16.812 36 -2.857 1 90.31 85 PRO A CA 1
ATOM 654 C C . PRO A 1 85 ? -17.109 36.094 -4.352 1 90.31 85 PRO A C 1
ATOM 656 O O . PRO A 1 85 ? -17.938 36.906 -4.773 1 90.31 85 PRO A O 1
ATOM 659 N N . ALA A 1 86 ? -16.438 35.281 -5.105 1 92.94 86 ALA A N 1
ATOM 660 C CA . ALA A 1 86 ? -16.609 35.281 -6.555 1 92.94 86 ALA A CA 1
ATOM 661 C C . ALA A 1 86 ? -17.859 34.5 -6.969 1 92.94 86 ALA A C 1
ATOM 663 O O . ALA A 1 86 ? -18.406 34.75 -8.047 1 92.94 86 ALA A O 1
ATOM 664 N N . ASP A 1 87 ? -18.25 33.625 -6.238 1 91.06 87 ASP A N 1
ATOM 665 C CA . ASP A 1 87 ? -19.422 32.781 -6.48 1 91.06 87 ASP A CA 1
ATOM 666 C C . ASP A 1 87 ? -20.047 32.312 -5.164 1 91.06 87 ASP A C 1
ATOM 668 O O . ASP A 1 87 ? -19.672 31.25 -4.633 1 91.06 87 ASP A O 1
ATOM 672 N N . ARG A 1 88 ? -21 32.938 -4.691 1 89.12 88 ARG A N 1
ATOM 673 C CA . ARG A 1 88 ? -21.578 32.719 -3.371 1 89.12 88 ARG A CA 1
ATOM 674 C C . ARG A 1 88 ? -22.172 31.312 -3.271 1 89.12 88 ARG A C 1
ATOM 676 O O . ARG A 1 88 ? -22.438 30.828 -2.174 1 89.12 88 ARG A O 1
ATOM 683 N N . ARG A 1 89 ? -22.359 30.625 -4.336 1 88.31 89 ARG A N 1
ATOM 684 C CA . ARG A 1 89 ? -22.906 29.266 -4.336 1 88.31 89 ARG A CA 1
ATOM 685 C C . ARG A 1 89 ? -21.828 28.25 -3.947 1 88.31 89 ARG A C 1
ATOM 687 O O . ARG A 1 89 ? -22.156 27.109 -3.607 1 88.31 89 ARG A O 1
ATOM 694 N N . VAL A 1 90 ? -20.609 28.812 -4.027 1 89.88 90 VAL A N 1
ATOM 695 C CA . VAL A 1 90 ? -19.484 27.953 -3.707 1 89.88 90 VAL A CA 1
ATOM 696 C C . VAL A 1 90 ? -18.953 28.281 -2.311 1 89.88 90 VAL A C 1
ATOM 698 O O . VAL A 1 90 ? -18.828 29.453 -1.951 1 89.88 90 VAL A O 1
ATOM 701 N N . ASN A 1 91 ? -18.75 27.266 -1.524 1 91.06 91 ASN A N 1
ATOM 702 C CA . ASN A 1 91 ? -18.156 27.469 -0.208 1 91.06 91 ASN A CA 1
ATOM 703 C C . ASN A 1 91 ? -16.656 27.172 -0.217 1 91.06 91 ASN A C 1
ATOM 705 O O . ASN A 1 91 ? -16.219 26.203 -0.843 1 91.06 91 ASN A O 1
ATOM 709 N N . LEU A 1 92 ? -15.984 28.047 0.471 1 93.62 92 LEU A N 1
ATOM 710 C CA . LEU A 1 92 ? -14.562 27.859 0.702 1 93.62 92 LEU A CA 1
ATOM 711 C C . LEU A 1 92 ? -14.305 27.281 2.09 1 93.62 92 LEU A C 1
ATOM 713 O O . LEU A 1 92 ? -14.938 27.703 3.064 1 93.62 92 LEU A O 1
ATOM 717 N N . VAL A 1 93 ? -13.43 26.312 2.104 1 95.56 93 VAL A N 1
ATOM 718 C CA . VAL A 1 93 ? -13.102 25.641 3.354 1 95.56 93 VAL A CA 1
ATOM 719 C C . VAL A 1 93 ? -11.656 25.938 3.738 1 95.56 93 VAL A C 1
ATOM 721 O O . VAL A 1 93 ? -10.758 25.906 2.891 1 95.56 93 VAL A O 1
ATOM 724 N N . SER A 1 94 ? -11.453 26.281 5.016 1 95.75 94 SER A N 1
ATOM 725 C CA . SER A 1 94 ? -10.102 26.547 5.504 1 95.75 94 SER A CA 1
ATOM 726 C C . SER A 1 94 ? -9.914 26.047 6.93 1 95.75 94 SER A C 1
ATOM 728 O O . SER A 1 94 ? -10.891 25.766 7.629 1 95.75 94 SER A O 1
ATOM 730 N N . LEU A 1 95 ? -8.609 25.922 7.297 1 95.81 95 LEU A N 1
ATOM 731 C CA . LEU A 1 95 ? -8.289 25.516 8.656 1 95.81 95 LEU A CA 1
ATOM 732 C C . LEU A 1 95 ? -8.375 26.703 9.617 1 95.81 95 LEU A C 1
ATOM 734 O O . LEU A 1 95 ? -7.98 27.812 9.266 1 95.81 95 LEU A O 1
ATOM 738 N N . THR A 1 96 ? -8.906 26.406 10.859 1 96 96 THR A N 1
ATOM 739 C CA . THR A 1 96 ? -8.688 27.328 11.961 1 96 96 THR A CA 1
ATOM 740 C C . THR A 1 96 ? -7.32 27.094 12.602 1 96 96 THR A C 1
ATOM 742 O O . THR A 1 96 ? -6.613 26.156 12.242 1 96 96 THR A O 1
ATOM 745 N N . ALA A 1 97 ? -6.898 28 13.531 1 95.62 97 ALA A N 1
ATOM 746 C CA . ALA A 1 97 ? -5.664 27.797 14.281 1 95.62 97 ALA A CA 1
ATOM 747 C C . ALA A 1 97 ? -5.703 26.484 15.062 1 95.62 97 ALA A C 1
ATOM 749 O O . ALA A 1 97 ? -4.711 25.766 15.109 1 95.62 97 ALA A O 1
ATOM 750 N N . ALA A 1 98 ? -6.852 26.203 15.664 1 97.19 98 ALA A N 1
ATOM 751 C CA . ALA A 1 98 ? -7.039 24.969 16.422 1 97.19 98 ALA A CA 1
ATOM 752 C C . ALA A 1 98 ? -6.953 23.75 15.5 1 97.19 98 ALA A C 1
ATOM 754 O O . ALA A 1 98 ? -6.406 22.703 15.883 1 97.19 98 ALA A O 1
ATOM 755 N N . GLY A 1 99 ? -7.566 23.891 14.273 1 97.06 99 GLY A N 1
ATOM 756 C CA . GLY A 1 99 ? -7.484 22.812 13.297 1 97.06 99 GLY A CA 1
ATOM 757 C C . GLY A 1 99 ? -6.066 22.5 12.867 1 97.06 99 GLY A C 1
ATOM 758 O O . GLY A 1 99 ? -5.691 21.328 12.734 1 97.06 99 GLY A O 1
ATOM 759 N N . ARG A 1 100 ? -5.285 23.5 12.695 1 95.81 100 ARG A N 1
ATOM 760 C CA . ARG A 1 100 ? -3.887 23.344 12.305 1 95.81 100 ARG A CA 1
ATOM 761 C C . ARG A 1 100 ? -3.088 22.656 13.414 1 95.81 100 ARG A C 1
ATOM 763 O O . ARG A 1 100 ? -2.273 21.781 13.141 1 95.81 100 ARG A O 1
ATOM 770 N N . GLU A 1 101 ? -3.34 23.125 14.562 1 96.81 101 GLU A N 1
ATOM 771 C CA . GLU A 1 101 ? -2.631 22.547 15.703 1 96.81 101 GLU A CA 1
ATOM 772 C C . GLU A 1 101 ? -2.955 21.078 15.875 1 96.81 101 GLU A C 1
ATOM 774 O O . GLU A 1 101 ? -2.061 20.266 16.125 1 96.81 101 GLU A O 1
ATOM 779 N N . LEU A 1 102 ? -4.188 20.734 15.797 1 97.56 102 LEU A N 1
ATOM 780 C CA . LEU A 1 102 ? -4.598 19.344 15.953 1 97.56 102 LEU A CA 1
ATOM 781 C C . LEU A 1 102 ? -4.023 18.469 14.836 1 97.56 102 LEU A C 1
ATOM 783 O O . LEU A 1 102 ? -3.562 17.359 15.086 1 97.56 102 LEU A O 1
ATOM 787 N N . ARG A 1 103 ? -4.105 18.953 13.602 1 96.38 103 ARG A N 1
ATOM 788 C CA . ARG A 1 103 ? -3.504 18.25 12.469 1 96.38 103 ARG A CA 1
ATOM 789 C C . ARG A 1 103 ? -2.031 17.938 12.734 1 96.38 103 ARG A C 1
ATOM 791 O O . ARG A 1 103 ? -1.582 16.812 12.562 1 96.38 103 ARG A O 1
ATOM 798 N N . ASP A 1 104 ? -1.313 18.969 13.148 1 96.25 104 ASP A N 1
ATOM 799 C CA . ASP A 1 104 ? 0.129 18.828 13.336 1 96.25 104 ASP A CA 1
ATOM 800 C C . ASP A 1 104 ? 0.454 17.844 14.453 1 96.25 104 ASP A C 1
ATOM 802 O O . ASP A 1 104 ? 1.397 17.062 14.336 1 96.25 104 ASP A O 1
ATOM 806 N N . ARG A 1 105 ? -0.32 17.891 15.539 1 97.31 105 ARG A N 1
ATOM 807 C CA . ARG A 1 105 ? -0.121 16.969 16.656 1 97.31 105 ARG A CA 1
ATOM 808 C C . ARG A 1 105 ? -0.41 15.531 16.219 1 97.31 105 ARG A C 1
ATOM 810 O O . ARG A 1 105 ? 0.362 14.625 16.531 1 97.31 105 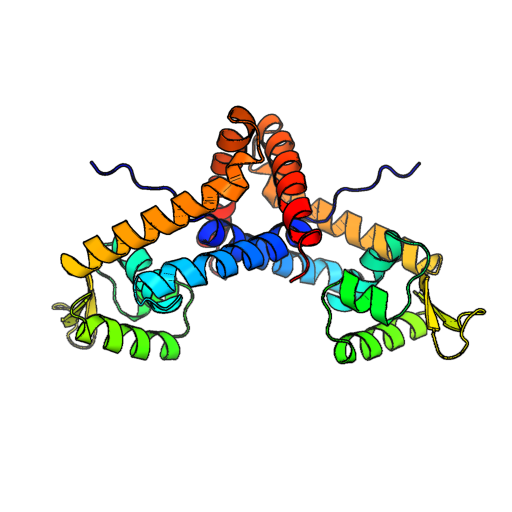ARG A O 1
ATOM 817 N N . ALA A 1 106 ? -1.504 15.344 15.562 1 97.75 106 ALA A N 1
ATOM 818 C CA . ALA A 1 106 ? -1.873 14.008 15.102 1 97.75 106 ALA A CA 1
ATOM 819 C C . ALA A 1 106 ? -0.833 13.461 14.133 1 97.75 106 ALA A C 1
ATOM 821 O O . ALA A 1 106 ? -0.436 12.297 14.227 1 97.75 106 ALA A O 1
ATOM 822 N N . GLN A 1 107 ? -0.401 14.297 13.227 1 97.06 107 GLN A N 1
ATOM 823 C CA . GLN A 1 107 ? 0.582 13.875 12.242 1 97.06 107 GLN A CA 1
ATOM 824 C C . GLN A 1 107 ? 1.906 13.508 12.898 1 97.06 107 GLN A C 1
ATOM 826 O O . GLN A 1 107 ? 2.555 12.539 12.508 1 97.06 107 GLN A O 1
ATOM 831 N N . ARG A 1 108 ? 2.316 14.312 13.828 1 97 108 ARG A N 1
ATOM 832 C CA . ARG A 1 108 ? 3.531 14.016 14.578 1 97 108 ARG A CA 1
ATOM 833 C C . ARG A 1 108 ? 3.439 12.648 15.25 1 97 108 ARG A C 1
ATOM 835 O O . ARG A 1 108 ? 4.375 11.844 15.172 1 97 108 ARG A O 1
ATOM 842 N N . ASP A 1 109 ? 2.363 12.375 15.914 1 97.94 109 ASP A N 1
ATOM 843 C CA . ASP A 1 109 ? 2.191 11.109 16.625 1 97.94 109 ASP A CA 1
ATOM 844 C C . ASP A 1 109 ? 2.143 9.938 15.656 1 97.94 109 ASP A C 1
ATOM 846 O O . ASP A 1 109 ? 2.662 8.859 15.945 1 97.94 109 ASP A O 1
ATOM 850 N N . ILE A 1 110 ? 1.518 10.125 14.492 1 98 110 ILE A N 1
ATOM 851 C CA . ILE A 1 110 ? 1.454 9.086 13.469 1 98 110 ILE A CA 1
ATOM 852 C C . ILE A 1 110 ? 2.857 8.797 12.938 1 98 110 ILE A C 1
ATOM 854 O O . ILE A 1 110 ? 3.266 7.637 12.844 1 98 110 ILE A O 1
ATOM 858 N N . GLN A 1 111 ? 3.615 9.781 12.656 1 96.94 111 GLN A N 1
ATOM 859 C CA . GLN A 1 111 ? 4.953 9.602 12.102 1 96.94 111 GLN A CA 1
ATOM 860 C C . GLN A 1 111 ? 5.91 9.023 13.141 1 96.94 111 GLN A C 1
ATOM 862 O O . GLN A 1 111 ? 6.824 8.273 12.789 1 96.94 111 GLN A O 1
ATOM 867 N N . GLU A 1 112 ? 5.645 9.375 14.391 1 96.56 112 GLU A N 1
ATOM 868 C CA . GLU A 1 112 ? 6.406 8.719 15.453 1 96.56 112 GLU A CA 1
ATOM 869 C C . GLU A 1 112 ? 6.141 7.219 15.469 1 96.56 112 GLU A C 1
ATOM 871 O O . GLU A 1 112 ? 7.062 6.422 15.664 1 96.56 112 GLU A O 1
ATOM 876 N N . GLN A 1 113 ? 4.934 6.844 15.32 1 96.12 113 GLN A N 1
ATOM 877 C CA . GLN A 1 113 ? 4.57 5.434 15.281 1 96.12 113 GLN A CA 1
ATOM 878 C C . GLN A 1 113 ? 5.176 4.746 14.062 1 96.12 113 GLN A C 1
ATOM 880 O O . GLN A 1 113 ? 5.535 3.566 14.117 1 96.12 113 GLN A O 1
ATOM 885 N N . GLU A 1 114 ? 5.324 5.453 12.914 1 96.62 114 GLU A N 1
ATOM 886 C CA . GLU A 1 114 ? 5.906 4.906 11.695 1 96.62 114 GLU A CA 1
ATOM 887 C C . GLU A 1 114 ? 7.355 4.48 11.914 1 96.62 114 GLU A C 1
ATOM 889 O O . GLU A 1 114 ? 7.879 3.639 11.18 1 96.62 114 GLU A O 1
ATOM 894 N N . GLU A 1 115 ? 7.973 5.137 12.859 1 94.38 115 GLU A N 1
ATOM 895 C CA . GLU A 1 115 ? 9.367 4.816 13.148 1 94.38 115 GLU A CA 1
ATOM 896 C C . GLU A 1 115 ? 9.523 3.357 13.555 1 94.38 115 GLU A C 1
ATOM 898 O O . GLU A 1 115 ? 10.57 2.752 13.32 1 94.38 115 GLU A O 1
ATOM 903 N N . HIS A 1 116 ? 8.484 2.785 14.125 1 91.44 116 HIS A N 1
ATOM 904 C CA . HIS A 1 116 ? 8.492 1.363 14.453 1 91.44 116 HIS A CA 1
ATOM 905 C C . HIS A 1 116 ? 8.75 0.517 13.211 1 91.44 116 HIS A C 1
ATOM 907 O O . HIS A 1 116 ? 9.406 -0.52 13.281 1 91.44 116 HIS A O 1
ATOM 913 N N . TRP A 1 117 ? 8.258 0.935 12.07 1 93.62 117 TRP A N 1
ATOM 914 C CA . TRP A 1 117 ? 8.445 0.243 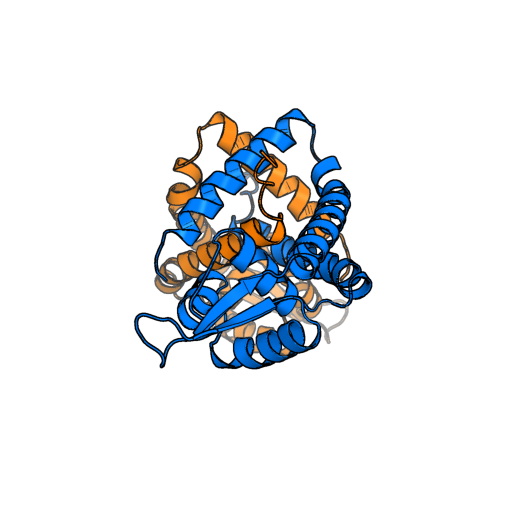10.797 1 93.62 117 TRP A CA 1
ATOM 915 C C . TRP A 1 117 ? 9.781 0.628 10.164 1 93.62 117 TRP A C 1
ATOM 917 O O . TRP A 1 117 ? 10.555 -0.24 9.758 1 93.62 117 TRP A O 1
ATOM 927 N N . LEU A 1 118 ? 10.047 1.895 10.102 1 96.75 118 LEU A N 1
ATOM 928 C CA . LEU A 1 118 ? 11.203 2.42 9.383 1 96.75 118 LEU A CA 1
ATOM 929 C C . LEU A 1 118 ? 12.5 2.037 10.086 1 96.75 118 LEU A C 1
ATOM 931 O O . LEU A 1 118 ? 13.539 1.876 9.438 1 96.75 118 LEU A O 1
ATOM 935 N N . SER A 1 119 ? 12.398 1.894 11.406 1 96.69 119 SER A N 1
ATOM 936 C CA . SER A 1 119 ? 13.594 1.555 12.172 1 96.69 119 SER A CA 1
ATOM 937 C C . SER A 1 119 ? 14.07 0.14 11.859 1 96.69 119 SER A C 1
ATOM 939 O O . SER A 1 119 ? 15.18 -0.24 12.227 1 96.69 119 SER A O 1
ATOM 941 N N . GLN A 1 120 ? 13.234 -0.69 11.18 1 96.31 120 GLN A N 1
ATOM 942 C CA . GLN A 1 120 ? 13.617 -2.031 10.75 1 96.31 120 GLN A CA 1
ATOM 943 C C . GLN A 1 120 ? 14.586 -1.975 9.57 1 96.31 120 GLN A C 1
ATOM 945 O O . GLN A 1 120 ? 15.188 -2.986 9.203 1 96.31 120 GLN A O 1
ATOM 950 N N . LEU A 1 121 ? 14.773 -0.832 8.992 1 97.56 121 LEU A N 1
ATOM 951 C CA . LEU A 1 121 ? 15.688 -0.601 7.875 1 97.56 121 LEU A CA 1
ATOM 952 C C . LEU A 1 121 ? 16.953 0.112 8.344 1 97.56 121 LEU A C 1
ATOM 954 O O . LEU A 1 121 ? 16.891 0.997 9.203 1 97.56 121 LEU A O 1
ATOM 958 N N . PRO A 1 122 ? 18.094 -0.262 7.766 1 97.19 122 PRO A N 1
ATOM 959 C CA . PRO A 1 122 ? 19.266 0.582 8.008 1 97.19 122 PRO A CA 1
ATOM 960 C C . PRO A 1 122 ? 19.031 2.041 7.621 1 97.19 122 PRO A C 1
ATOM 962 O O . PRO A 1 122 ? 18.312 2.322 6.664 1 97.19 122 PRO A O 1
ATOM 965 N N . ALA A 1 123 ? 19.719 2.971 8.352 1 95.81 123 ALA A N 1
ATOM 966 C CA . ALA A 1 123 ? 19.484 4.402 8.188 1 95.81 123 ALA A CA 1
ATOM 967 C C . ALA A 1 123 ? 19.672 4.828 6.734 1 95.81 123 ALA A C 1
ATOM 969 O O . ALA A 1 123 ? 18.875 5.613 6.211 1 95.81 123 ALA A O 1
ATOM 970 N N . ALA A 1 124 ? 20.672 4.32 6.055 1 95.94 124 ALA A N 1
ATOM 971 C CA . ALA A 1 124 ? 20.922 4.676 4.66 1 95.94 124 ALA A CA 1
ATOM 972 C C . ALA A 1 124 ? 19.828 4.141 3.75 1 95.94 124 ALA A C 1
ATOM 974 O O . ALA A 1 124 ? 19.406 4.82 2.811 1 95.94 124 ALA A O 1
ATOM 975 N N . ASP A 1 125 ? 19.344 2.941 3.996 1 97.5 125 ASP A N 1
ATOM 976 C CA . ASP A 1 125 ? 18.266 2.34 3.211 1 97.5 125 ASP A CA 1
ATOM 977 C C . ASP A 1 125 ? 16.953 3.088 3.416 1 97.5 125 ASP A C 1
ATOM 979 O O . ASP A 1 125 ? 16.172 3.258 2.473 1 97.5 125 ASP A O 1
ATOM 983 N N . ARG A 1 126 ? 16.781 3.535 4.656 1 97.19 126 ARG A N 1
ATOM 984 C CA . ARG A 1 126 ? 15.57 4.266 5 1 97.19 126 ARG A CA 1
ATOM 985 C C . ARG A 1 126 ? 15.445 5.539 4.172 1 97.19 126 ARG A C 1
ATOM 987 O O . ARG A 1 126 ? 14.367 5.836 3.641 1 97.19 126 ARG A O 1
ATOM 994 N N . ARG A 1 127 ? 16.484 6.293 4.102 1 96.88 127 ARG A N 1
ATOM 995 C CA . ARG A 1 127 ? 16.469 7.543 3.35 1 96.88 127 ARG A CA 1
ATOM 996 C C . ARG A 1 127 ? 16.172 7.293 1.877 1 96.88 127 ARG A C 1
ATOM 998 O O . ARG A 1 127 ? 15.344 7.996 1.281 1 96.88 127 ARG A O 1
ATOM 1005 N N . VAL A 1 128 ? 16.828 6.309 1.283 1 97.81 128 VAL A N 1
ATOM 1006 C CA . VAL A 1 128 ? 16.625 5.973 -0.124 1 97.81 128 VAL A CA 1
ATOM 1007 C C . VAL A 1 128 ? 15.211 5.449 -0.341 1 97.81 128 VAL A C 1
ATOM 1009 O O . VAL A 1 128 ? 14.562 5.789 -1.335 1 97.81 128 VAL A O 1
ATOM 1012 N N . PHE A 1 129 ? 14.758 4.633 0.604 1 98.56 129 PHE A N 1
ATOM 1013 C CA . PHE A 1 129 ? 13.406 4.086 0.522 1 98.56 129 PHE A CA 1
ATOM 1014 C C . PHE A 1 129 ? 12.375 5.199 0.489 1 98.56 129 PHE A C 1
ATOM 1016 O O . PHE A 1 129 ? 11.5 5.219 -0.379 1 98.56 129 PHE A O 1
ATOM 1023 N N . LEU A 1 130 ? 12.469 6.164 1.454 1 97.88 130 LEU A N 1
ATOM 1024 C CA . LEU A 1 130 ? 11.5 7.25 1.576 1 97.88 130 LEU A CA 1
ATOM 1025 C C . LEU A 1 130 ? 11.547 8.156 0.351 1 97.88 130 LEU A C 1
ATOM 1027 O O . LEU A 1 130 ? 10.5 8.562 -0.166 1 97.88 130 LEU A O 1
ATOM 1031 N N . ARG A 1 131 ? 12.719 8.414 -0.148 1 97.19 131 ARG A N 1
ATOM 1032 C CA . ARG A 1 131 ? 12.836 9.258 -1.331 1 97.19 131 ARG A CA 1
ATOM 1033 C C . ARG A 1 131 ? 12.234 8.578 -2.555 1 97.19 131 ARG A C 1
ATOM 1035 O O . ARG A 1 131 ? 11.555 9.219 -3.359 1 97.19 131 ARG A O 1
ATOM 1042 N N . SER A 1 132 ? 12.531 7.305 -2.729 1 98.25 132 SER A N 1
ATOM 1043 C CA . SER A 1 132 ? 11.984 6.531 -3.838 1 98.25 132 SER A CA 1
ATOM 1044 C C . SER A 1 132 ? 10.469 6.438 -3.758 1 98.25 132 SER A C 1
ATOM 1046 O O . SER A 1 132 ? 9.773 6.602 -4.766 1 98.25 132 SER A O 1
ATOM 1048 N N . LEU A 1 133 ? 9.953 6.184 -2.531 1 97.94 133 LEU A N 1
ATOM 1049 C CA . LEU A 1 133 ? 8.508 6.098 -2.314 1 97.94 133 LEU A CA 1
ATOM 1050 C C . LEU A 1 133 ? 7.832 7.422 -2.645 1 97.94 133 LEU A C 1
ATOM 1052 O O . LEU A 1 133 ? 6.773 7.441 -3.283 1 97.94 133 LEU A O 1
ATOM 1056 N N . GLN A 1 134 ? 8.414 8.508 -2.217 1 96.69 134 GLN A N 1
ATOM 1057 C CA . GLN A 1 134 ? 7.871 9.836 -2.508 1 96.69 134 GLN A CA 1
ATOM 1058 C C . GLN A 1 134 ? 7.816 10.086 -4.012 1 96.69 134 GLN A C 1
ATOM 1060 O O . GLN A 1 134 ? 6.832 10.633 -4.52 1 96.69 134 GLN A O 1
ATOM 1065 N N . ARG A 1 135 ? 8.828 9.695 -4.742 1 96.75 135 ARG A N 1
ATOM 1066 C CA . ARG A 1 135 ? 8.867 9.859 -6.191 1 96.75 135 ARG A CA 1
ATOM 1067 C C . ARG A 1 135 ? 7.77 9.047 -6.871 1 96.75 135 ARG A C 1
ATOM 1069 O O . ARG A 1 135 ? 7.051 9.562 -7.73 1 96.75 135 ARG A O 1
ATOM 1076 N N . LEU A 1 136 ? 7.633 7.824 -6.508 1 96.94 136 LEU A N 1
ATOM 1077 C CA . LEU A 1 136 ? 6.633 6.961 -7.121 1 96.94 136 LEU A CA 1
ATOM 1078 C C . LEU A 1 136 ? 5.223 7.43 -6.777 1 96.94 136 LEU A C 1
ATOM 1080 O O . LEU A 1 136 ? 4.332 7.41 -7.633 1 96.94 136 LEU A O 1
ATOM 1084 N N . ALA A 1 137 ? 5.016 7.824 -5.488 1 94.81 137 ALA A N 1
ATOM 1085 C CA . ALA A 1 137 ? 3.713 8.32 -5.051 1 94.81 137 ALA A CA 1
ATOM 1086 C C . ALA A 1 137 ? 3.311 9.57 -5.836 1 94.81 137 ALA A C 1
ATOM 1088 O O . ALA A 1 137 ? 2.131 9.758 -6.145 1 94.81 137 ALA A O 1
ATOM 1089 N N . ALA A 1 138 ? 4.227 10.398 -6.164 1 92.75 138 ALA A N 1
ATOM 1090 C CA . ALA A 1 138 ? 3.957 11.625 -6.914 1 92.75 138 ALA A CA 1
ATOM 1091 C C . ALA A 1 138 ? 3.471 11.305 -8.328 1 92.75 138 ALA A C 1
ATOM 1093 O O . ALA A 1 138 ? 2.693 12.07 -8.906 1 92.75 138 ALA A O 1
ATOM 1094 N N . LEU A 1 139 ? 3.91 10.172 -8.867 1 92.19 139 LEU A N 1
ATOM 1095 C CA . LEU A 1 139 ? 3.504 9.773 -10.211 1 92.19 139 LEU A CA 1
ATOM 1096 C C . LEU A 1 139 ? 2.031 9.375 -10.234 1 92.19 139 LEU A C 1
ATOM 1098 O O . LEU A 1 139 ? 1.38 9.461 -11.273 1 92.19 139 LEU A O 1
ATOM 1102 N N . VAL A 1 140 ? 1.509 8.844 -9.117 1 89.5 140 VAL A N 1
ATOM 1103 C CA . VAL A 1 140 ? 0.131 8.375 -9.016 1 89.5 140 VAL A CA 1
ATOM 1104 C C . VAL A 1 140 ? -0.807 9.562 -8.828 1 89.5 140 VAL A C 1
ATOM 1106 O O . VAL A 1 140 ? -1.902 9.594 -9.391 1 89.5 140 VAL A O 1
ATOM 1109 N N . THR A 1 141 ? -0.488 10.461 -7.98 1 76.75 141 THR A N 1
ATOM 1110 C CA . THR A 1 141 ? -1.316 11.633 -7.703 1 76.75 141 THR A CA 1
ATOM 1111 C C . THR A 1 141 ? -1.467 12.5 -8.953 1 76.75 141 THR A C 1
ATOM 1113 O O . THR A 1 141 ? -2.488 13.164 -9.133 1 76.75 141 THR A O 1
ATOM 1116 N N . ASP A 1 142 ? -0.501 12.492 -9.734 1 66.19 142 ASP A N 1
ATOM 1117 C CA . ASP A 1 142 ? -0.512 13.328 -10.938 1 66.19 142 ASP A CA 1
ATOM 1118 C C . ASP A 1 142 ? -1.354 12.695 -12.039 1 66.19 142 ASP A C 1
ATOM 1120 O O . ASP A 1 142 ? -1.711 13.352 -13.016 1 66.19 142 ASP A O 1
ATOM 1124 N N . GLU A 1 143 ? -1.558 11.398 -11.977 1 54.69 143 GLU A N 1
ATOM 1125 C CA . GLU A 1 143 ? -2.318 10.758 -13.047 1 54.69 143 GLU A CA 1
ATOM 1126 C C . GLU A 1 143 ? -3.818 10.82 -12.773 1 54.69 143 GLU A C 1
ATOM 1128 O O . GLU A 1 143 ? -4.273 10.414 -11.703 1 54.69 143 GLU A O 1
ATOM 1133 N N . PRO A 1 144 ? -4.578 11.703 -13.469 1 46.44 144 PRO A N 1
ATOM 1134 C CA . PRO A 1 144 ? -6.043 11.703 -13.391 1 46.44 144 PRO A CA 1
ATOM 1135 C C . PRO A 1 144 ? -6.637 10.305 -13.531 1 46.44 144 PRO A C 1
ATOM 1137 O O . PRO A 1 144 ? -6.098 9.469 -14.266 1 46.44 144 PRO A O 1
ATOM 1140 N N . ASN A 1 145 ? -7.156 9.617 -12.406 1 41.97 145 ASN A N 1
ATOM 1141 C CA . ASN A 1 145 ? -7.934 8.414 -12.664 1 41.97 145 ASN A CA 1
ATOM 1142 C C . ASN A 1 145 ? -8.812 8.57 -13.898 1 41.97 145 ASN A C 1
ATOM 1144 O O . ASN A 1 145 ? -9.359 9.648 -14.148 1 41.97 145 ASN A O 1
ATOM 1148 N N . MET B 1 1 ? 10.312 28.312 8.609 1 32.47 1 MET B N 1
ATOM 1149 C CA . MET B 1 1 ? 9.578 27.797 7.461 1 32.47 1 MET B CA 1
ATOM 1150 C C . MET B 1 1 ? 9.281 26.312 7.633 1 32.47 1 MET B C 1
ATOM 1152 O O . MET B 1 1 ? 10.203 25.5 7.703 1 32.47 1 MET B O 1
ATOM 1156 N N . SER B 1 2 ? 8.289 25.875 8.422 1 44.59 2 SER B N 1
ATOM 1157 C CA . SER B 1 2 ? 8.031 24.531 8.93 1 44.59 2 SER B CA 1
ATOM 1158 C C . SER B 1 2 ? 8.188 23.484 7.832 1 44.59 2 SER B C 1
ATOM 1160 O O . SER B 1 2 ? 7.629 23.641 6.742 1 44.59 2 SER B O 1
ATOM 1162 N N . GLU B 1 3 ? 9.492 23.062 7.645 1 51.59 3 GLU B N 1
ATOM 1163 C CA . GLU B 1 3 ? 9.906 22.094 6.641 1 51.59 3 GLU B CA 1
ATOM 1164 C C . GLU B 1 3 ? 8.781 21.109 6.328 1 51.59 3 GLU B C 1
ATOM 1166 O O . GLU B 1 3 ? 8.117 20.609 7.238 1 51.59 3 GLU B O 1
ATOM 1171 N N . ALA B 1 4 ? 8.25 21.297 5.156 1 64 4 ALA B N 1
ATOM 1172 C CA . ALA B 1 4 ? 7.105 20.5 4.715 1 64 4 ALA B CA 1
ATOM 1173 C C . ALA B 1 4 ? 7.289 19.031 5.07 1 64 4 ALA B C 1
ATOM 1175 O O . ALA B 1 4 ? 8.305 18.422 4.723 1 64 4 ALA B O 1
ATOM 1176 N N . ARG B 1 5 ? 6.723 18.625 6.094 1 84.44 5 ARG B N 1
ATOM 1177 C CA . ARG B 1 5 ? 6.75 17.25 6.566 1 84.44 5 ARG B CA 1
ATOM 1178 C C . ARG B 1 5 ? 6.34 16.281 5.457 1 84.44 5 ARG B C 1
ATOM 1180 O O . ARG B 1 5 ? 5.445 16.578 4.668 1 84.44 5 ARG B O 1
ATOM 1187 N N . ARG B 1 6 ? 7.211 15.375 5.227 1 90.44 6 ARG B N 1
ATOM 1188 C CA . ARG B 1 6 ? 6.82 14.352 4.258 1 90.44 6 ARG B CA 1
ATOM 1189 C C . ARG B 1 6 ? 5.41 13.844 4.539 1 90.44 6 ARG B C 1
ATOM 1191 O O . ARG B 1 6 ? 4.934 13.914 5.676 1 90.44 6 ARG B O 1
ATOM 1198 N N . PRO B 1 7 ? 4.703 13.375 3.562 1 93.56 7 PRO B N 1
ATOM 1199 C CA . PRO B 1 7 ? 3.43 12.711 3.848 1 93.56 7 PRO B CA 1
ATOM 1200 C C . PRO B 1 7 ? 3.598 11.461 4.711 1 93.56 7 PRO B C 1
ATOM 1202 O O . PRO B 1 7 ? 4.699 10.914 4.809 1 93.56 7 PRO B O 1
ATOM 1205 N N . ASP B 1 8 ? 2.494 11.102 5.355 1 96.31 8 ASP B N 1
ATOM 1206 C CA . ASP B 1 8 ? 2.482 9.836 6.094 1 96.31 8 ASP B CA 1
ATOM 1207 C C . ASP B 1 8 ? 2.775 8.664 5.168 1 96.31 8 ASP B C 1
ATOM 1209 O O . ASP B 1 8 ? 2.482 8.719 3.971 1 96.31 8 ASP B O 1
ATOM 1213 N N . LEU B 1 9 ? 3.342 7.547 5.699 1 97.38 9 LEU B N 1
ATOM 1214 C CA . LEU B 1 9 ? 3.66 6.355 4.918 1 97.38 9 LEU B CA 1
ATOM 1215 C C . LEU B 1 9 ? 2.412 5.797 4.246 1 97.38 9 LEU B C 1
ATOM 1217 O O . LEU B 1 9 ? 2.424 5.508 3.047 1 97.38 9 LEU B O 1
ATOM 1221 N N . ALA B 1 10 ? 1.322 5.688 5.008 1 96.62 10 ALA B N 1
ATOM 1222 C CA . ALA B 1 10 ? 0.086 5.133 4.461 1 96.62 10 ALA B CA 1
ATOM 1223 C C . ALA B 1 10 ? -0.439 5.992 3.314 1 96.62 10 ALA B C 1
ATOM 1225 O O . ALA B 1 10 ? -0.993 5.473 2.346 1 96.62 10 ALA B O 1
ATOM 1226 N N . ALA B 1 11 ? -0.271 7.324 3.426 1 93.94 11 ALA B N 1
ATOM 1227 C CA . ALA B 1 11 ? -0.754 8.258 2.41 1 93.94 11 ALA B CA 1
ATOM 1228 C C . ALA B 1 11 ? 0.001 8.078 1.097 1 93.94 11 ALA B C 1
ATOM 1230 O O . ALA B 1 11 ? -0.547 8.328 0.02 1 93.94 11 ALA B O 1
ATOM 1231 N N . MET B 1 12 ? 1.269 7.656 1.16 1 95.56 12 MET B N 1
ATOM 1232 C CA . MET B 1 12 ? 2.066 7.43 -0.042 1 95.56 12 MET B CA 1
ATOM 1233 C C . MET B 1 12 ? 1.867 6.008 -0.564 1 95.56 12 MET B C 1
ATOM 1235 O O . MET B 1 12 ? 1.75 5.801 -1.773 1 95.56 12 MET B O 1
ATOM 1239 N N . ILE B 1 13 ? 1.694 5.043 0.307 1 97.06 13 ILE B N 1
ATOM 1240 C CA . ILE B 1 13 ? 1.715 3.627 -0.037 1 97.06 13 ILE B CA 1
ATOM 1241 C C . ILE B 1 13 ? 0.339 3.197 -0.543 1 97.06 13 ILE B C 1
ATOM 1243 O O . ILE B 1 13 ? 0.234 2.471 -1.534 1 97.06 13 ILE B O 1
ATOM 1247 N N . ALA B 1 14 ? -0.713 3.617 0.096 1 94.19 14 ALA B N 1
ATOM 1248 C CA . ALA B 1 14 ? -2.053 3.119 -0.202 1 94.19 14 ALA B CA 1
ATOM 1249 C C . ALA B 1 14 ? -2.461 3.461 -1.632 1 94.19 14 ALA B C 1
ATOM 1251 O O . ALA B 1 14 ? -2.852 2.58 -2.4 1 94.19 14 ALA B O 1
ATOM 1252 N N . PRO B 1 15 ? -2.326 4.789 -2.066 1 92.69 15 PRO B N 1
ATOM 1253 C CA . PRO B 1 15 ? -2.686 5.086 -3.455 1 92.69 15 PRO B CA 1
ATOM 1254 C C . PRO B 1 15 ? -1.786 4.375 -4.465 1 92.69 15 PRO B C 1
ATOM 1256 O O . PRO B 1 15 ? -2.244 3.992 -5.543 1 92.69 15 PRO B O 1
ATOM 1259 N N . LEU B 1 16 ? -0.508 4.195 -4.16 1 95.69 16 LEU B N 1
ATOM 1260 C CA . LEU B 1 16 ? 0.422 3.486 -5.031 1 95.69 16 LEU B CA 1
ATOM 1261 C C . LEU B 1 16 ? 0.011 2.025 -5.191 1 95.69 16 LEU B C 1
ATOM 1263 O O . LEU B 1 16 ? 0.043 1.484 -6.297 1 95.69 16 LEU B O 1
ATOM 1267 N N . GLY B 1 17 ? -0.379 1.388 -4.059 1 96.06 17 GLY B N 1
ATOM 1268 C CA . GLY B 1 17 ? -0.879 0.023 -4.109 1 96.06 17 GLY B CA 1
ATOM 1269 C C . GLY B 1 17 ? -2.109 -0.13 -4.984 1 96.06 17 GLY B C 1
ATOM 1270 O O . GLY B 1 17 ? -2.205 -1.077 -5.77 1 96.06 17 GLY B O 1
ATOM 1271 N N . ARG B 1 18 ? -3.004 0.796 -4.922 1 93.94 18 ARG B N 1
ATOM 1272 C CA . ARG B 1 18 ? -4.207 0.772 -5.742 1 93.94 18 ARG B CA 1
ATOM 1273 C C . ARG B 1 18 ? -3.867 0.924 -7.223 1 93.94 18 ARG B C 1
ATOM 1275 O O . ARG B 1 18 ? -4.43 0.226 -8.07 1 93.94 18 ARG B O 1
ATOM 1282 N N . ALA B 1 19 ? -3.021 1.871 -7.504 1 94.88 19 ALA B N 1
ATOM 1283 C CA . ALA B 1 19 ? -2.627 2.111 -8.891 1 94.88 19 ALA B CA 1
ATOM 1284 C C . ALA B 1 19 ? -1.954 0.88 -9.492 1 94.88 19 ALA B C 1
ATOM 1286 O O . ALA B 1 19 ? -2.199 0.533 -10.648 1 94.88 19 ALA B O 1
ATOM 1287 N N . LEU B 1 20 ? -1.104 0.256 -8.758 1 96.62 20 LEU B N 1
ATOM 1288 C CA . LEU B 1 20 ? -0.396 -0.935 -9.211 1 96.62 20 LEU B CA 1
ATOM 1289 C C . LEU B 1 20 ? -1.367 -2.084 -9.453 1 96.62 20 LEU B C 1
ATOM 1291 O O . LEU B 1 20 ? -1.263 -2.787 -10.469 1 96.62 20 LEU B O 1
ATOM 1295 N N . MET B 1 21 ? -2.309 -2.324 -8.555 1 95.75 21 MET B N 1
ATOM 1296 C CA . MET B 1 21 ? -3.318 -3.365 -8.734 1 95.75 21 MET B CA 1
ATOM 1297 C C . MET B 1 21 ? -4.156 -3.105 -9.984 1 95.75 21 MET B C 1
ATOM 1299 O O . MET B 1 21 ? -4.441 -4.027 -10.742 1 95.75 21 MET B O 1
ATOM 1303 N N . ALA B 1 22 ? -4.512 -1.84 -10.164 1 95.81 22 ALA B N 1
ATOM 1304 C CA . ALA B 1 22 ? -5.281 -1.474 -11.352 1 95.81 22 ALA B CA 1
ATOM 1305 C C . ALA B 1 22 ? -4.492 -1.762 -12.625 1 95.81 22 ALA B C 1
ATOM 1307 O O . ALA B 1 22 ? -5.062 -2.182 -13.633 1 95.81 22 ALA B O 1
ATOM 1308 N N . ALA B 1 23 ? -3.264 -1.516 -12.586 1 96.19 23 ALA B N 1
ATOM 1309 C CA . ALA B 1 23 ? -2.398 -1.722 -13.75 1 96.19 23 ALA B CA 1
ATOM 1310 C C . ALA B 1 23 ? -2.252 -3.207 -14.062 1 96.19 23 ALA B C 1
ATOM 1312 O O . ALA B 1 23 ? -1.855 -3.574 -15.172 1 96.19 23 ALA B O 1
ATOM 1313 N N . GLU B 1 24 ? -2.506 -4.039 -13.102 1 97.69 24 GLU B N 1
ATOM 1314 C CA . GLU B 1 24 ? -2.398 -5.48 -13.32 1 97.69 24 GLU B CA 1
ATOM 1315 C C . GLU B 1 24 ? -3.6 -6.012 -14.102 1 97.69 24 GLU B C 1
ATOM 1317 O O . GLU B 1 24 ? -3.51 -7.047 -14.758 1 97.69 24 GLU B O 1
ATOM 1322 N N . LEU B 1 25 ? -4.684 -5.367 -14.023 1 97.5 25 LEU B N 1
ATOM 1323 C CA . LEU B 1 25 ? -5.961 -5.879 -14.508 1 97.5 25 LEU B CA 1
ATOM 1324 C C . LEU B 1 25 ? -5.902 -6.152 -16 1 97.5 25 LEU B C 1
ATOM 1326 O O . LEU B 1 25 ? -6.242 -7.25 -16.453 1 97.5 25 LEU B O 1
ATOM 1330 N N . PRO B 1 26 ? -5.418 -5.117 -16.812 1 97.75 26 PRO B N 1
ATOM 1331 C CA . PRO B 1 26 ? -5.367 -5.398 -18.25 1 97.75 26 PRO B CA 1
ATOM 1332 C C . PRO B 1 26 ? -4.43 -6.559 -18.594 1 97.75 26 PRO B C 1
ATOM 1334 O O . PRO B 1 26 ? -4.68 -7.293 -19.547 1 97.75 26 PRO B O 1
ATOM 1337 N N . VAL B 1 27 ? -3.4 -6.766 -17.891 1 98.12 27 VAL B N 1
ATOM 1338 C CA . VAL B 1 27 ? -2.469 -7.863 -18.109 1 98.12 27 VAL B CA 1
ATOM 1339 C C . VAL B 1 27 ? -3.15 -9.195 -17.797 1 98.12 27 VAL B C 1
ATOM 1341 O O . VAL B 1 27 ? -3.045 -10.156 -18.562 1 98.12 27 VAL B O 1
ATOM 1344 N N . LEU B 1 28 ? -3.857 -9.258 -16.688 1 98.5 28 LEU B N 1
ATOM 1345 C CA . LEU B 1 28 ? -4.535 -10.477 -16.266 1 98.5 28 LEU B CA 1
ATOM 1346 C C . LEU B 1 28 ? -5.648 -10.852 -17.234 1 98.5 28 LEU B C 1
ATOM 1348 O O . LEU B 1 28 ? -5.867 -12.031 -17.516 1 98.5 28 LEU B O 1
ATOM 1352 N N . GLN B 1 29 ? -6.27 -9.844 -17.75 1 98.25 29 GLN B N 1
ATOM 1353 C CA . GLN B 1 29 ? -7.324 -10.078 -18.734 1 98.25 29 GLN B CA 1
ATOM 1354 C C . GLN B 1 29 ? -6.777 -10.781 -19.969 1 98.25 29 GLN B C 1
ATOM 1356 O O . GLN B 1 29 ? -7.43 -11.664 -20.531 1 98.25 29 GLN B O 1
ATOM 1361 N N . ARG B 1 30 ? -5.613 -10.43 -20.391 1 98.06 30 ARG B N 1
ATOM 1362 C CA . ARG B 1 30 ? -4.984 -11.047 -21.562 1 98.06 30 ARG B CA 1
ATOM 1363 C C . ARG B 1 30 ? -4.699 -12.523 -21.297 1 98.06 30 ARG B C 1
ATOM 1365 O O . ARG B 1 30 ? -4.617 -13.32 -22.25 1 98.06 30 ARG B O 1
ATOM 1372 N N . HIS B 1 31 ? -4.57 -12.867 -20.078 1 98.25 31 HIS B N 1
ATOM 1373 C CA . HIS B 1 31 ? -4.305 -14.25 -19.719 1 98.25 31 HIS B CA 1
ATOM 1374 C C . HIS B 1 31 ? -5.582 -14.945 -19.25 1 98.25 31 HIS B C 1
ATOM 1376 O O . HIS B 1 31 ? -5.527 -16.062 -18.703 1 98.25 31 HIS B O 1
ATOM 1382 N N . GLU B 1 32 ? -6.738 -14.203 -19.312 1 98.12 32 GLU B N 1
ATOM 1383 C CA . GLU B 1 32 ? -8.047 -14.711 -18.906 1 98.12 32 GLU B CA 1
ATOM 1384 C C . GLU B 1 32 ? -8.055 -15.094 -17.422 1 98.12 32 GLU B C 1
ATOM 1386 O O . GLU B 1 32 ? -8.57 -16.156 -17.062 1 98.12 32 GLU B O 1
ATOM 1391 N N . LEU B 1 33 ? -7.453 -14.297 -16.625 1 98.25 33 LEU B N 1
ATOM 1392 C CA . LEU B 1 33 ? -7.418 -14.492 -15.188 1 98.25 33 LEU B CA 1
ATOM 1393 C C . LEU B 1 33 ? -8.078 -13.32 -14.469 1 98.25 33 LEU B C 1
ATOM 1395 O O . LEU B 1 33 ? -7.891 -12.164 -14.844 1 98.25 33 LEU B O 1
ATOM 1399 N N . SER B 1 34 ? -8.859 -13.656 -13.484 1 96.38 34 SER B N 1
ATOM 1400 C CA . SER B 1 34 ? -9.25 -12.633 -12.516 1 96.38 34 SER B CA 1
ATOM 1401 C C . SER B 1 34 ? -8.148 -12.391 -11.492 1 96.38 34 SER B C 1
ATOM 1403 O O . SER B 1 34 ? -7.18 -13.148 -11.422 1 96.38 34 SER B O 1
ATOM 1405 N N . MET B 1 35 ? -8.273 -11.336 -10.734 1 95.06 35 MET B N 1
ATOM 1406 C CA . MET B 1 35 ? -7.305 -11.047 -9.688 1 95.06 35 MET B CA 1
ATOM 1407 C C . MET B 1 35 ? -7.25 -12.18 -8.672 1 95.06 35 MET B C 1
ATOM 1409 O O . MET B 1 35 ? -6.168 -12.578 -8.227 1 95.06 35 MET B O 1
ATOM 1413 N N . TRP B 1 36 ? -8.406 -12.75 -8.312 1 94.06 36 TRP B N 1
ATOM 1414 C CA . TRP B 1 36 ? -8.453 -13.812 -7.312 1 94.06 36 TRP B CA 1
ATOM 1415 C C . TRP B 1 36 ? -7.891 -15.109 -7.879 1 94.06 36 TRP B C 1
ATOM 1417 O O . TRP B 1 36 ? -7.242 -15.875 -7.16 1 94.06 36 TRP B O 1
ATOM 1427 N N . ALA B 1 37 ? -8.188 -15.391 -9.133 1 96.19 37 ALA B N 1
ATOM 1428 C CA . ALA B 1 37 ? -7.578 -16.562 -9.773 1 96.19 37 ALA B CA 1
ATOM 1429 C C . ALA B 1 37 ? -6.055 -16.469 -9.75 1 96.19 37 ALA B C 1
ATOM 1431 O O . ALA B 1 37 ? -5.371 -17.438 -9.43 1 96.19 37 ALA B O 1
ATOM 1432 N N . TYR B 1 38 ? -5.598 -15.289 -10.039 1 96.88 38 TYR B N 1
ATOM 1433 C CA . TYR B 1 38 ? -4.156 -15.055 -10.031 1 96.88 38 TYR B CA 1
ATOM 1434 C C . TYR B 1 38 ? -3.592 -15.211 -8.625 1 96.88 38 TYR B C 1
ATOM 1436 O O . TYR B 1 38 ? -2.541 -15.836 -8.438 1 96.88 38 TYR B O 1
ATOM 1444 N N . ALA B 1 39 ? -4.18 -14.648 -7.664 1 94.06 39 ALA B N 1
ATOM 1445 C CA . ALA B 1 39 ? -3.75 -14.789 -6.277 1 94.06 39 ALA B CA 1
ATOM 1446 C C . ALA B 1 39 ? -3.678 -16.25 -5.867 1 94.06 39 ALA B C 1
ATOM 1448 O O . ALA B 1 39 ? -2.744 -16.672 -5.172 1 94.06 39 ALA B O 1
ATOM 1449 N N . VAL B 1 40 ? -4.703 -17.047 -6.242 1 93.94 40 VAL B N 1
ATOM 1450 C CA . VAL B 1 40 ? -4.719 -18.469 -5.941 1 93.94 40 VAL B CA 1
ATOM 1451 C C . VAL B 1 40 ? -3.51 -19.141 -6.582 1 93.94 40 VAL B C 1
ATOM 1453 O O . VAL B 1 40 ? -2.785 -19.891 -5.918 1 93.94 40 VAL B O 1
ATOM 1456 N N . LEU B 1 41 ? -3.24 -18.875 -7.859 1 95.44 41 LEU B N 1
ATOM 1457 C CA . LEU B 1 41 ? -2.127 -19.5 -8.57 1 95.44 41 LEU B CA 1
ATOM 1458 C C . LEU B 1 41 ? -0.796 -19.141 -7.918 1 95.44 41 LEU B C 1
ATOM 1460 O O . LEU B 1 41 ? 0.085 -19.984 -7.773 1 95.44 41 LEU B O 1
ATOM 1464 N N . LEU B 1 42 ? -0.672 -17.891 -7.516 1 93.31 42 LEU B N 1
ATOM 1465 C CA . LEU B 1 42 ? 0.544 -17.453 -6.84 1 93.31 42 LEU B CA 1
ATOM 1466 C C . LEU B 1 42 ? 0.69 -18.141 -5.484 1 93.31 42 LEU B C 1
ATOM 1468 O O . LEU B 1 42 ? 1.781 -18.594 -5.129 1 93.31 42 LEU B O 1
ATOM 1472 N N . GLY B 1 43 ? -0.388 -18.109 -4.766 1 90.69 43 GLY B N 1
ATOM 1473 C CA . GLY B 1 43 ? -0.377 -18.75 -3.459 1 90.69 43 GLY B CA 1
ATOM 1474 C C . GLY B 1 43 ? 0.041 -20.203 -3.508 1 90.69 43 GLY B C 1
ATOM 1475 O O . GLY B 1 43 ? 0.785 -20.672 -2.645 1 90.69 43 GLY B O 1
ATOM 1476 N N . LEU B 1 44 ? -0.355 -20.969 -4.445 1 91.56 44 LEU B N 1
ATOM 1477 C CA . LEU B 1 44 ? -0.071 -22.391 -4.59 1 91.56 44 LEU B CA 1
ATOM 1478 C C . LEU B 1 44 ? 1.37 -22.609 -5.035 1 91.56 44 LEU B C 1
ATOM 1480 O O . LEU B 1 44 ? 1.898 -23.719 -4.906 1 91.56 44 LEU B O 1
ATOM 1484 N N . GLY B 1 45 ? 1.954 -21.625 -5.637 1 78.75 45 GLY B N 1
ATOM 1485 C CA . GLY B 1 45 ? 3.344 -21.719 -6.055 1 78.75 45 GLY B CA 1
ATOM 1486 C C . GLY B 1 45 ? 4.316 -21.719 -4.895 1 78.75 45 GLY B C 1
ATOM 1487 O O . GLY B 1 45 ? 5.422 -22.25 -5 1 78.75 45 GLY B O 1
ATOM 1488 N N . ARG B 1 46 ? 4.008 -21.156 -3.857 1 70.06 46 ARG B N 1
ATOM 1489 C CA . ARG B 1 46 ? 4.863 -21.031 -2.682 1 70.06 46 ARG B CA 1
ATOM 1490 C C . ARG B 1 46 ? 4.992 -22.375 -1.965 1 70.06 46 ARG B C 1
ATOM 1492 O O . ARG B 1 46 ? 6.055 -22.703 -1.439 1 70.06 46 ARG B O 1
ATOM 1499 N N . GLU B 1 47 ? 3.898 -23.016 -1.959 1 69.81 47 GLU B N 1
ATOM 1500 C CA . GLU B 1 47 ? 3.855 -24.359 -1.38 1 69.81 47 GLU B CA 1
ATOM 1501 C C . GLU B 1 47 ? 3.174 -25.344 -2.322 1 69.81 47 GLU B C 1
ATOM 1503 O O . GLU B 1 47 ? 2.291 -24.969 -3.094 1 69.81 47 GLU B O 1
ATOM 1508 N N . PRO B 1 48 ? 3.658 -26.531 -2.246 1 66.38 48 PRO B N 1
ATOM 1509 C CA . PRO B 1 48 ? 3.139 -27.516 -3.197 1 66.38 48 PRO B CA 1
ATOM 1510 C C . PRO B 1 48 ? 1.652 -27.797 -2.998 1 66.38 48 PRO B C 1
ATOM 1512 O O . PRO B 1 48 ? 0.938 -28.078 -3.967 1 66.38 48 PRO B O 1
ATOM 1515 N N . VAL B 1 49 ? 1.28 -27.906 -1.772 1 70.75 49 VAL B N 1
ATOM 1516 C CA . VAL B 1 49 ? -0.106 -28.281 -1.533 1 70.75 49 VAL B CA 1
ATOM 1517 C C . VAL B 1 49 ? -0.648 -27.547 -0.314 1 70.75 49 VAL B C 1
ATOM 1519 O O . VAL B 1 49 ? 0.057 -27.375 0.684 1 70.75 49 VAL B O 1
ATOM 1522 N N . TYR B 1 50 ? -1.899 -27 -0.539 1 81.19 50 TYR B N 1
ATOM 1523 C CA . TYR B 1 50 ? -2.619 -26.359 0.561 1 81.19 50 TYR B CA 1
ATOM 1524 C C . TYR B 1 50 ? -3.982 -27.016 0.766 1 81.19 50 TYR B C 1
ATOM 1526 O O . TYR B 1 50 ? -4.57 -27.547 -0.178 1 81.19 50 TYR B O 1
ATOM 1534 N N . THR B 1 51 ? -4.34 -27.016 2.025 1 88 51 THR B N 1
ATOM 1535 C CA . THR B 1 51 ? -5.785 -27.094 2.197 1 88 51 THR B CA 1
ATOM 1536 C C . THR B 1 51 ? -6.457 -25.812 1.694 1 88 51 THR B C 1
ATOM 1538 O O . THR B 1 51 ? -5.82 -24.766 1.607 1 88 51 THR B O 1
ATOM 1541 N N . GLN B 1 52 ? -7.691 -26 1.27 1 89.38 52 GLN B N 1
ATOM 1542 C CA . GLN B 1 52 ? -8.445 -24.828 0.828 1 89.38 52 GLN B CA 1
ATOM 1543 C C . GLN B 1 52 ? -8.445 -23.734 1.896 1 89.38 52 GLN B C 1
ATOM 1545 O O . GLN B 1 52 ? -8.258 -22.562 1.591 1 89.38 52 GLN B O 1
ATOM 1550 N N . ALA B 1 53 ? -8.562 -24.141 3.154 1 87.5 53 ALA B N 1
ATOM 1551 C CA . ALA B 1 53 ? -8.594 -23.188 4.27 1 87.5 53 ALA B CA 1
ATOM 1552 C C . ALA B 1 53 ? -7.25 -22.484 4.422 1 87.5 53 ALA B C 1
ATOM 1554 O O . ALA B 1 53 ? -7.199 -21.266 4.594 1 87.5 53 ALA B O 1
ATOM 1555 N N . ALA B 1 54 ? -6.25 -23.203 4.363 1 87.81 54 ALA B N 1
ATOM 1556 C CA . ALA B 1 54 ? -4.906 -22.641 4.48 1 87.81 54 ALA B CA 1
ATOM 1557 C C . ALA B 1 54 ? -4.594 -21.703 3.314 1 87.81 54 ALA B C 1
ATOM 1559 O O . ALA B 1 54 ? -3.945 -20.672 3.494 1 87.81 54 ALA B O 1
ATOM 1560 N N . LEU B 1 55 ? -5.055 -22.062 2.146 1 89.69 55 LEU B N 1
ATOM 1561 C CA . LEU B 1 55 ? -4.855 -21.234 0.96 1 89.69 55 LEU B CA 1
ATOM 1562 C C . LEU B 1 55 ? -5.617 -19.922 1.08 1 89.69 55 LEU B C 1
ATOM 1564 O O . LEU B 1 55 ? -5.066 -18.844 0.799 1 89.69 55 LEU B O 1
ATOM 1568 N N . ALA B 1 56 ? -6.848 -20.016 1.495 1 88.62 56 ALA B N 1
ATOM 1569 C CA . ALA B 1 56 ? -7.66 -18.812 1.681 1 88.62 56 ALA B CA 1
ATOM 1570 C C . ALA B 1 56 ? -7 -17.859 2.662 1 88.62 56 ALA B C 1
ATOM 1572 O O . ALA B 1 56 ? -6.91 -16.656 2.398 1 88.62 56 ALA B O 1
ATOM 1573 N N . LYS B 1 57 ? -6.461 -18.375 3.734 1 85.69 57 LYS B N 1
ATOM 1574 C CA . LYS B 1 57 ? -5.766 -17.578 4.738 1 85.69 57 LYS B CA 1
ATOM 1575 C C . LYS B 1 57 ? -4.5 -16.953 4.16 1 85.69 57 LYS B C 1
ATOM 1577 O O . LYS B 1 57 ? -4.223 -15.773 4.395 1 85.69 57 LYS B O 1
ATOM 1582 N N . ALA B 1 58 ? -3.826 -17.688 3.369 1 83.88 58 ALA B N 1
ATOM 1583 C CA . ALA B 1 58 ? -2.555 -17.234 2.807 1 83.88 58 ALA B CA 1
ATOM 1584 C C . ALA B 1 58 ? -2.76 -16.078 1.845 1 83.88 58 ALA B C 1
ATOM 1586 O O . ALA B 1 58 ? -1.901 -15.195 1.729 1 83.88 58 ALA B O 1
ATOM 1587 N N . ILE B 1 59 ? -3.955 -16 1.175 1 85.62 59 ILE B N 1
ATOM 1588 C CA . ILE B 1 59 ? -4.145 -14.961 0.176 1 85.62 59 ILE B CA 1
ATOM 1589 C C . ILE B 1 59 ? -5.125 -13.914 0.706 1 85.62 59 ILE B C 1
ATOM 1591 O O . ILE B 1 59 ? -5.508 -12.992 -0.017 1 85.62 59 ILE B O 1
ATOM 1595 N N . GLY B 1 60 ? -5.504 -14.141 1.934 1 84.06 60 GLY B N 1
ATOM 1596 C CA . GLY B 1 60 ? -6.387 -13.172 2.568 1 84.06 60 GLY B CA 1
ATOM 1597 C C . GLY B 1 60 ? -7.789 -13.18 1.996 1 84.06 60 GLY B C 1
ATOM 1598 O O . GLY B 1 60 ? -8.43 -12.125 1.887 1 84.06 60 GLY B O 1
ATOM 1599 N N . ALA B 1 61 ? -8.219 -14.219 1.574 1 84.75 61 ALA B N 1
ATOM 1600 C CA . ALA B 1 61 ? -9.539 -14.328 0.969 1 84.75 61 ALA B CA 1
ATOM 1601 C C . ALA B 1 61 ? -10.555 -14.883 1.965 1 84.75 61 ALA B C 1
ATOM 1603 O O . ALA B 1 61 ? -10.195 -15.656 2.857 1 84.75 61 ALA B O 1
ATOM 1604 N N . ASP B 1 62 ? -11.781 -14.328 1.759 1 84.06 62 ASP B N 1
ATOM 1605 C CA . ASP B 1 62 ? -12.906 -14.977 2.416 1 84.06 62 ASP B CA 1
ATOM 1606 C C . ASP B 1 62 ? -13.18 -16.344 1.814 1 84.06 62 ASP B C 1
ATOM 1608 O O . ASP B 1 62 ? -13.047 -16.547 0.603 1 84.06 62 ASP B O 1
ATOM 1612 N N . LYS B 1 63 ? -13.508 -17.312 2.623 1 77.69 63 LYS B N 1
ATOM 1613 C CA . LYS B 1 63 ? -13.719 -18.703 2.223 1 77.69 63 LYS B CA 1
ATOM 1614 C C . LYS B 1 63 ? -14.766 -18.797 1.116 1 77.69 63 LYS B C 1
ATOM 1616 O O . LYS B 1 63 ? -14.617 -19.578 0.177 1 77.69 63 LYS B O 1
ATOM 1621 N N . THR B 1 64 ? -15.703 -18.031 1.278 1 82.69 64 THR B N 1
ATOM 1622 C CA . THR B 1 64 ? -16.797 -18.125 0.319 1 82.69 64 THR B CA 1
ATOM 1623 C C . THR B 1 64 ? -16.344 -17.641 -1.06 1 82.69 64 THR B C 1
ATOM 1625 O O . THR B 1 64 ? -16.734 -18.219 -2.078 1 82.69 64 THR B O 1
ATOM 1628 N N . ARG B 1 65 ? -15.453 -16.672 -1.133 1 82.56 65 ARG B N 1
ATOM 1629 C CA . ARG B 1 65 ? -14.984 -16.109 -2.393 1 82.56 65 ARG B CA 1
ATOM 1630 C C . ARG B 1 65 ? -14.047 -17.062 -3.113 1 82.56 65 ARG B C 1
ATOM 1632 O O . ARG B 1 65 ? -14.086 -17.188 -4.34 1 82.56 65 ARG B O 1
ATOM 1639 N N . ILE B 1 66 ? -13.43 -17.891 -2.408 1 87.69 66 ILE B N 1
ATOM 1640 C CA . ILE B 1 66 ? -12.344 -18.688 -2.973 1 87.69 66 ILE B CA 1
ATOM 1641 C C . ILE B 1 66 ? -12.922 -19.922 -3.666 1 87.69 66 ILE B C 1
ATOM 1643 O O . ILE B 1 66 ? -12.305 -20.469 -4.59 1 87.69 66 ILE B O 1
ATOM 1647 N N . ILE B 1 67 ? -14.062 -20.391 -3.271 1 91.44 67 ILE B N 1
ATOM 1648 C CA . ILE B 1 67 ? -14.633 -21.625 -3.789 1 91.44 67 ILE B CA 1
ATOM 1649 C C . ILE B 1 67 ? -14.93 -21.484 -5.281 1 91.44 67 ILE B C 1
ATOM 1651 O O . ILE B 1 67 ? -14.523 -22.312 -6.09 1 91.44 67 ILE B O 1
ATOM 1655 N N . GLY B 1 68 ? -15.648 -20.422 -5.594 1 94.38 68 GLY B N 1
ATOM 1656 C CA . GLY B 1 68 ? -15.945 -20.172 -6.996 1 94.38 68 GLY B CA 1
ATOM 1657 C C . GLY B 1 68 ? -14.703 -20.031 -7.855 1 94.38 68 GLY B C 1
ATOM 1658 O O . GLY B 1 68 ? -14.672 -20.5 -8.992 1 94.38 68 GLY B O 1
ATOM 1659 N N . VAL B 1 69 ? -13.758 -19.422 -7.363 1 96.31 69 VAL B N 1
ATOM 1660 C CA . VAL B 1 69 ? -12.492 -19.234 -8.07 1 96.31 69 VAL B CA 1
ATOM 1661 C C . VAL B 1 69 ? -11.812 -20.578 -8.289 1 96.31 69 VAL B C 1
ATOM 1663 O O . VAL B 1 69 ? -11.32 -20.859 -9.383 1 96.31 69 VAL B O 1
ATOM 1666 N N . LEU B 1 70 ? -11.828 -21.406 -7.293 1 95.69 70 LEU B N 1
ATOM 1667 C CA . LEU B 1 70 ? -11.219 -22.719 -7.391 1 95.69 70 LEU B CA 1
ATOM 1668 C C . LEU B 1 70 ? -11.945 -23.594 -8.414 1 95.69 70 LEU B C 1
ATOM 1670 O O . LEU B 1 70 ? -11.32 -24.312 -9.18 1 95.69 70 LEU B O 1
ATOM 1674 N N . ASP B 1 71 ? -13.25 -23.531 -8.367 1 96.56 71 ASP B N 1
ATOM 1675 C CA . ASP B 1 71 ? -14.047 -24.281 -9.336 1 96.56 71 ASP B CA 1
ATOM 1676 C C . ASP B 1 71 ? -13.672 -23.906 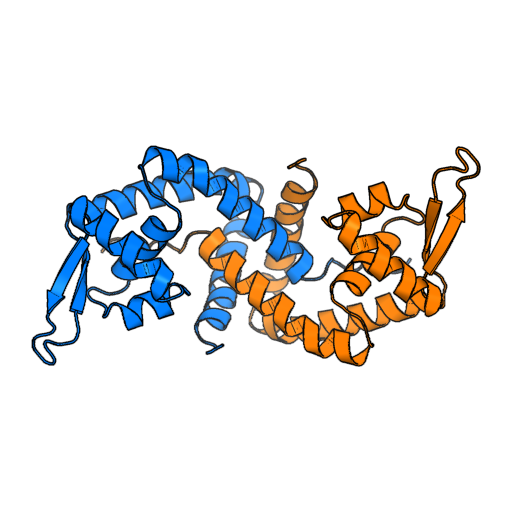-10.766 1 96.56 71 ASP B C 1
ATOM 1678 O O . ASP B 1 71 ? -13.477 -24.781 -11.609 1 96.56 71 ASP B O 1
ATOM 1682 N N . GLU B 1 72 ? -13.539 -22.641 -11.016 1 97.25 72 GLU 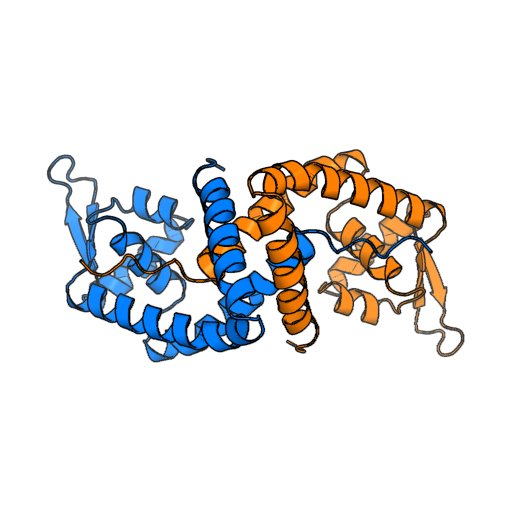B N 1
ATOM 1683 C CA . GLU B 1 72 ? -13.195 -22.141 -12.344 1 97.25 72 GLU B CA 1
ATOM 1684 C C . GLU B 1 72 ? -11.805 -22.609 -12.758 1 97.25 72 GLU B C 1
ATOM 1686 O O . GLU B 1 72 ? -11.609 -23.062 -13.883 1 97.25 72 GLU B O 1
ATOM 1691 N N . LEU B 1 73 ? -10.883 -22.5 -11.914 1 97.94 73 LEU B N 1
ATOM 1692 C CA . LEU B 1 73 ? -9.5 -22.891 -12.203 1 97.94 73 LEU B CA 1
ATOM 1693 C C . LEU B 1 73 ? -9.391 -24.391 -12.438 1 97.94 73 LEU B C 1
ATOM 1695 O O . LEU B 1 73 ? -8.609 -24.828 -13.281 1 97.94 73 LEU B O 1
ATOM 1699 N N . GLN B 1 74 ? -10.102 -25.156 -11.688 1 97.88 74 GLN B N 1
ATOM 1700 C CA . GLN B 1 74 ? -10.109 -26.609 -11.875 1 97.88 74 GLN B CA 1
ATOM 1701 C C . GLN B 1 74 ? -10.742 -26.984 -13.211 1 97.88 74 GLN B C 1
ATOM 1703 O O . GLN B 1 74 ? -10.25 -27.875 -13.906 1 97.88 74 GLN B O 1
ATOM 1708 N N . GLN B 1 75 ? -11.82 -26.344 -13.508 1 98.12 75 GLN B N 1
ATOM 1709 C CA . GLN B 1 75 ? -12.484 -26.578 -14.789 1 98.12 75 GLN B CA 1
ATOM 1710 C C . GLN B 1 75 ? -11.531 -26.297 -15.953 1 98.12 75 GLN B C 1
ATOM 1712 O O . GLN B 1 75 ? -11.555 -27.016 -16.953 1 98.12 75 GLN B O 1
ATOM 1717 N N . ARG B 1 76 ? -10.688 -25.344 -15.781 1 98.31 76 ARG B N 1
ATOM 1718 C CA . ARG B 1 76 ? -9.711 -24.969 -16.797 1 98.31 76 ARG B CA 1
ATOM 1719 C C . ARG B 1 76 ? -8.469 -25.844 -16.719 1 98.31 76 ARG B C 1
ATOM 1721 O O . ARG B 1 76 ? -7.5 -25.625 -17.453 1 98.31 76 ARG B O 1
ATOM 1728 N N . GLU B 1 77 ? -8.461 -26.734 -15.75 1 98.38 77 GLU B N 1
ATOM 1729 C CA . GLU B 1 77 ? -7.387 -27.688 -15.547 1 98.38 77 GLU B CA 1
ATOM 1730 C C . GLU B 1 77 ? -6.09 -27 -15.141 1 98.38 77 GLU B C 1
ATOM 1732 O O . GLU B 1 77 ? -5.004 -27.422 -15.547 1 98.38 77 GLU B O 1
ATOM 1737 N N . LEU B 1 78 ? -6.285 -25.906 -14.398 1 97.94 78 LEU B N 1
ATOM 1738 C CA . LEU B 1 78 ? -5.129 -25.141 -13.938 1 97.94 78 LEU B CA 1
ATOM 1739 C C . LEU B 1 78 ? -4.73 -25.578 -12.523 1 97.94 78 LEU B C 1
ATOM 1741 O O . LEU B 1 78 ? -3.598 -25.344 -12.102 1 97.94 78 LEU B O 1
ATOM 1745 N N . ILE B 1 79 ? -5.676 -26.125 -11.844 1 97.5 79 ILE B N 1
ATOM 1746 C CA . ILE B 1 79 ? -5.41 -26.703 -10.531 1 97.5 79 ILE B CA 1
ATOM 1747 C C . ILE B 1 79 ? -6.066 -28.078 -10.422 1 97.5 79 ILE B C 1
ATOM 1749 O O . ILE B 1 79 ? -6.883 -28.453 -11.266 1 97.5 79 ILE B O 1
ATOM 1753 N N . ARG B 1 80 ? -5.602 -28.812 -9.359 1 96.25 80 ARG B N 1
ATOM 1754 C CA . ARG B 1 80 ? -6.199 -30.078 -8.969 1 96.25 80 ARG B CA 1
ATOM 1755 C C . ARG B 1 80 ? -6.598 -30.062 -7.496 1 96.25 80 ARG B C 1
ATOM 1757 O O . ARG B 1 80 ? -5.895 -29.5 -6.664 1 96.25 80 ARG B O 1
ATOM 1764 N N . ARG B 1 81 ? -7.703 -30.641 -7.258 1 94.88 81 ARG B N 1
ATOM 1765 C CA . ARG B 1 81 ? -8.148 -30.859 -5.887 1 94.88 81 ARG B CA 1
ATOM 1766 C C . ARG B 1 81 ? -8.305 -32.344 -5.598 1 94.88 81 ARG B C 1
ATOM 1768 O O . ARG B 1 81 ? -8.93 -33.094 -6.371 1 94.88 81 ARG B O 1
ATOM 1775 N N . GLU B 1 82 ? -7.672 -32.75 -4.48 1 94 82 GLU B N 1
ATOM 1776 C CA . GLU B 1 82 ? -7.746 -34.156 -4.074 1 94 82 GLU B CA 1
ATOM 1777 C C . GLU B 1 82 ? -7.973 -34.281 -2.568 1 94 82 GLU B C 1
ATOM 1779 O O . GLU B 1 82 ? -7.488 -33.469 -1.793 1 94 82 GLU B O 1
ATOM 1784 N N . PRO B 1 83 ? -8.703 -35.312 -2.213 1 92.56 83 PRO B N 1
ATOM 1785 C CA . PRO B 1 83 ? -8.867 -35.531 -0.772 1 92.56 83 PRO B CA 1
ATOM 1786 C C . PRO B 1 83 ? -7.539 -35.781 -0.061 1 92.56 83 PRO B C 1
ATOM 1788 O O . PRO B 1 83 ? -6.668 -36.469 -0.604 1 92.56 83 PRO B O 1
ATOM 1791 N N . ASP B 1 84 ? -7.461 -35.156 1.149 1 90.19 84 ASP B N 1
ATOM 1792 C CA . ASP B 1 84 ? -6.305 -35.469 1.991 1 90.19 84 ASP B CA 1
ATOM 1793 C C . ASP B 1 84 ? -6.332 -36.906 2.465 1 90.19 84 ASP B C 1
ATOM 1795 O O . ASP B 1 84 ? -7.316 -37.375 3.051 1 90.19 84 ASP B O 1
ATOM 1799 N N . PRO B 1 85 ? -5.277 -37.594 2.205 1 90.5 85 PRO B N 1
ATOM 1800 C CA . PRO B 1 85 ? -5.25 -39 2.641 1 90.5 85 PRO B CA 1
ATOM 1801 C C . PRO B 1 85 ? -5.398 -39.156 4.152 1 90.5 85 PRO B C 1
ATOM 1803 O O . PRO B 1 85 ? -5.918 -40.156 4.629 1 90.5 85 PRO B O 1
ATOM 1806 N N . ALA B 1 86 ? -4.957 -38.156 4.852 1 92.88 86 ALA B N 1
ATOM 1807 C CA . ALA B 1 86 ? -5.008 -38.188 6.309 1 92.88 86 ALA B CA 1
ATOM 1808 C C . ALA B 1 86 ? -6.395 -37.812 6.82 1 92.88 86 ALA B C 1
ATOM 1810 O O . ALA B 1 86 ? -6.766 -38.156 7.941 1 92.88 86 ALA B O 1
ATOM 1811 N N . ASP B 1 87 ? -7.098 -37.094 6.168 1 91.19 87 ASP B N 1
ATOM 1812 C CA . ASP B 1 87 ? -8.445 -36.625 6.504 1 91.19 87 ASP B CA 1
ATOM 1813 C C . ASP B 1 87 ? -9.273 -36.375 5.246 1 91.19 87 ASP B C 1
ATOM 1815 O O . ASP B 1 87 ? -9.266 -35.281 4.699 1 91.19 87 ASP B O 1
ATOM 1819 N N . ARG B 1 88 ? -10.016 -37.281 4.793 1 89.25 88 ARG B N 1
ATOM 1820 C CA . ARG B 1 88 ? -10.727 -37.25 3.52 1 89.25 88 ARG B CA 1
ATOM 1821 C C . ARG B 1 88 ? -11.719 -36.094 3.479 1 89.25 88 ARG B C 1
ATOM 1823 O O . ARG B 1 88 ? -12.219 -35.75 2.408 1 89.25 88 ARG B O 1
ATOM 1830 N N . ARG B 1 89 ? -12.016 -35.469 4.586 1 88.31 89 ARG B N 1
ATOM 1831 C CA . ARG B 1 89 ? -12.93 -34.344 4.637 1 88.31 89 ARG B CA 1
ATOM 1832 C C . ARG B 1 89 ? -12.234 -33.062 4.176 1 88.31 89 ARG B C 1
ATOM 1834 O O . ARG B 1 89 ? -12.898 -32.062 3.893 1 88.31 89 ARG B O 1
ATOM 1841 N N . VAL B 1 90 ? -10.898 -33.25 4.148 1 90.12 90 VAL B N 1
ATOM 1842 C CA . VAL B 1 90 ? -10.102 -32.094 3.754 1 90.12 90 VAL B CA 1
ATOM 1843 C C . VAL B 1 90 ? -9.609 -32.25 2.32 1 90.12 90 VAL B C 1
ATOM 1845 O O . VAL B 1 90 ? -9.172 -33.344 1.939 1 90.12 90 VAL B O 1
ATOM 1848 N N . ASN B 1 91 ? -9.781 -31.234 1.538 1 91.25 91 ASN B N 1
ATOM 1849 C CA . ASN B 1 91 ? -9.258 -31.266 0.178 1 91.25 91 ASN B CA 1
ATOM 1850 C C . ASN B 1 91 ? -7.914 -30.547 0.079 1 91.25 91 ASN B C 1
ATOM 1852 O O . ASN B 1 91 ? -7.734 -29.484 0.675 1 91.25 91 ASN B O 1
ATOM 1856 N N . LEU B 1 92 ? -7.062 -31.219 -0.667 1 93.81 92 LEU B N 1
ATOM 1857 C CA . LEU B 1 92 ? -5.773 -30.625 -1.001 1 93.81 92 LEU B CA 1
ATOM 1858 C C . LEU B 1 92 ? -5.805 -30.016 -2.398 1 93.81 92 LEU B C 1
ATOM 1860 O O . LEU B 1 92 ? -6.348 -30.609 -3.33 1 93.81 92 LEU B O 1
ATOM 1864 N N . VAL B 1 93 ? -5.242 -28.828 -2.463 1 95.75 93 VAL B N 1
ATOM 1865 C CA . VAL B 1 93 ? -5.219 -28.094 -3.729 1 95.75 93 VAL B CA 1
ATOM 1866 C C . VAL B 1 93 ? -3.777 -27.969 -4.219 1 95.75 93 VAL B C 1
ATOM 1868 O O . VAL B 1 93 ? -2.877 -27.656 -3.434 1 95.75 93 VAL B O 1
ATOM 1871 N N . SER B 1 94 ? -3.564 -28.25 -5.508 1 95.94 94 SER B N 1
ATOM 1872 C CA . SER B 1 94 ? -2.234 -28.109 -6.09 1 95.94 94 SER B CA 1
ATOM 1873 C C . SER B 1 94 ? -2.307 -27.578 -7.52 1 95.94 94 SER B C 1
ATOM 1875 O O . SER B 1 94 ? -3.371 -27.609 -8.141 1 95.94 94 SER B O 1
ATOM 1877 N N . LEU B 1 95 ? -1.135 -27.078 -7.988 1 95.88 95 LEU B N 1
ATOM 1878 C CA . LEU B 1 95 ? -1.037 -26.609 -9.367 1 95.88 95 LEU B CA 1
ATOM 1879 C C . LEU B 1 95 ? -0.836 -27.781 -10.328 1 95.88 95 LEU B C 1
ATOM 1881 O O . LEU B 1 95 ? -0.102 -28.719 -10.016 1 95.88 95 LEU B O 1
ATOM 1885 N N . THR B 1 96 ? -1.493 -27.672 -11.516 1 96.12 96 THR B N 1
ATOM 1886 C CA . THR B 1 96 ? -1.09 -28.516 -12.641 1 96.12 96 THR B CA 1
ATOM 1887 C C . THR B 1 96 ? 0.096 -27.891 -13.375 1 96.12 96 THR B C 1
ATOM 1889 O O . THR B 1 96 ? 0.513 -26.766 -13.055 1 96.12 96 THR B O 1
ATOM 1892 N N . ALA B 1 97 ? 0.673 -28.656 -14.344 1 95.75 97 ALA B N 1
ATOM 1893 C CA . ALA B 1 97 ? 1.737 -28.094 -15.18 1 95.75 97 ALA B CA 1
ATOM 1894 C C . ALA B 1 97 ? 1.252 -26.875 -15.938 1 95.75 97 ALA B C 1
ATOM 1896 O O . ALA B 1 97 ? 1.97 -25.875 -16.047 1 95.75 97 ALA B O 1
ATOM 1897 N N . ALA B 1 98 ? 0.055 -26.938 -16.453 1 97.31 98 ALA B N 1
ATOM 1898 C CA . ALA B 1 98 ? -0.541 -25.812 -17.188 1 97.31 98 ALA B CA 1
ATOM 1899 C C . ALA B 1 98 ? -0.76 -24.625 -16.266 1 97.31 98 ALA B C 1
ATOM 1901 O O . ALA B 1 98 ? -0.566 -23.469 -16.672 1 97.31 98 ALA B O 1
ATOM 1902 N N . GLY B 1 99 ? -1.212 -24.922 -15.008 1 97.12 99 GLY B N 1
ATOM 1903 C CA . GLY B 1 99 ? -1.389 -23.859 -14.023 1 97.12 99 GLY B CA 1
ATOM 1904 C C . GLY B 1 99 ? -0.099 -23.125 -13.688 1 97.12 99 GLY B C 1
ATOM 1905 O O . GLY B 1 99 ? -0.084 -21.906 -13.578 1 97.12 99 GLY B O 1
ATOM 1906 N N . ARG B 1 100 ? 0.96 -23.844 -13.578 1 95.94 100 ARG B N 1
ATOM 1907 C CA . ARG B 1 100 ? 2.271 -23.281 -13.297 1 95.94 100 ARG B CA 1
ATOM 1908 C C . ARG B 1 100 ? 2.75 -22.406 -14.453 1 95.94 100 ARG B C 1
ATOM 1910 O O . ARG B 1 100 ? 3.281 -21.312 -14.234 1 95.94 100 ARG B O 1
ATOM 1917 N N . GLU B 1 101 ? 2.555 -22.938 -15.586 1 96.94 101 GLU B N 1
ATOM 1918 C CA . GLU B 1 101 ? 2.982 -22.188 -16.766 1 96.94 101 GLU B CA 1
ATOM 1919 C C . GLU B 1 101 ? 2.221 -20.875 -16.906 1 96.94 101 GLU B C 1
ATOM 1921 O O . GLU B 1 101 ? 2.814 -19.844 -17.203 1 96.94 101 GLU B O 1
ATOM 1926 N N . LEU B 1 102 ? 0.942 -20.922 -16.734 1 97.56 102 LEU B N 1
ATOM 1927 C CA . LEU B 1 102 ? 0.129 -19.719 -16.844 1 97.56 102 LEU B CA 1
ATOM 1928 C C . LEU B 1 102 ? 0.499 -18.703 -15.766 1 97.56 102 LEU B C 1
ATOM 1930 O O . LEU B 1 102 ? 0.6 -17.5 -16.031 1 97.56 102 LEU B O 1
ATOM 1934 N N . ARG B 1 103 ? 0.656 -19.172 -14.516 1 96.38 103 ARG B N 1
ATOM 1935 C CA . ARG B 1 103 ? 1.101 -18.297 -13.43 1 96.38 103 ARG B CA 1
ATOM 1936 C C . ARG B 1 103 ? 2.396 -17.578 -13.797 1 96.38 103 ARG B C 1
ATOM 1938 O O . ARG B 1 103 ? 2.5 -16.359 -13.648 1 96.38 103 ARG B O 1
ATOM 1945 N N . ASP B 1 104 ? 3.338 -18.359 -14.281 1 96.31 104 ASP B N 1
ATOM 1946 C CA . ASP B 1 104 ? 4.66 -17.812 -14.57 1 96.31 104 ASP B CA 1
ATOM 1947 C C . ASP B 1 104 ? 4.598 -16.781 -15.695 1 96.31 104 ASP B C 1
ATOM 1949 O O . ASP B 1 104 ? 5.266 -15.75 -15.641 1 96.31 104 ASP B O 1
ATOM 1953 N N . ARG B 1 105 ? 3.816 -17.062 -16.734 1 97.38 105 ARG B N 1
ATOM 1954 C CA . ARG B 1 105 ? 3.652 -16.125 -17.844 1 97.38 105 ARG B CA 1
ATOM 1955 C C . ARG B 1 105 ? 2.982 -14.836 -17.375 1 97.38 105 ARG B C 1
ATOM 1957 O O . ARG B 1 105 ? 3.426 -13.742 -17.734 1 97.38 105 ARG B O 1
ATOM 1964 N N . ALA B 1 106 ? 1.916 -14.984 -16.641 1 97.81 106 ALA B N 1
ATOM 1965 C CA . ALA B 1 106 ? 1.202 -13.812 -16.141 1 97.81 106 ALA B CA 1
ATOM 1966 C C . ALA B 1 106 ? 2.1 -12.969 -15.242 1 97.81 106 ALA B C 1
ATOM 1968 O O . ALA B 1 106 ? 2.127 -11.742 -15.359 1 97.81 106 ALA B O 1
ATOM 1969 N N . GLN B 1 107 ? 2.834 -13.633 -14.375 1 97.06 107 GLN B N 1
ATOM 1970 C CA . GLN B 1 107 ? 3.715 -12.922 -13.453 1 97.06 107 GLN B CA 1
ATOM 1971 C C . GLN B 1 107 ? 4.824 -12.188 -14.203 1 97.06 107 GLN B C 1
ATOM 1973 O O . GLN B 1 107 ? 5.176 -11.062 -13.852 1 97.06 107 GLN B O 1
ATOM 1978 N N . ARG B 1 108 ? 5.363 -12.852 -15.172 1 96.94 108 ARG B N 1
ATOM 1979 C CA . ARG B 1 108 ? 6.379 -12.211 -16 1 96.94 108 ARG B CA 1
ATOM 1980 C C . ARG B 1 108 ? 5.84 -10.938 -16.656 1 96.94 108 ARG B C 1
ATOM 1982 O O . ARG B 1 108 ? 6.5 -9.898 -16.625 1 96.94 108 ARG B O 1
ATOM 1989 N N . ASP B 1 109 ? 4.703 -10.992 -17.234 1 97.88 109 ASP B N 1
ATOM 1990 C CA . ASP B 1 109 ? 4.113 -9.844 -17.906 1 97.88 109 ASP B CA 1
ATOM 1991 C C . ASP B 1 109 ? 3.789 -8.727 -16.922 1 97.88 109 ASP B C 1
ATOM 1993 O O . ASP B 1 109 ? 3.943 -7.543 -17.25 1 97.88 109 ASP B O 1
ATOM 1997 N N . ILE B 1 110 ? 3.326 -9.086 -15.719 1 98 110 ILE B N 1
ATOM 1998 C CA . ILE B 1 110 ? 3.031 -8.102 -14.688 1 98 110 ILE B CA 1
ATOM 1999 C C . ILE B 1 110 ? 4.32 -7.41 -14.25 1 98 110 ILE B C 1
ATOM 2001 O O . ILE B 1 110 ? 4.371 -6.18 -14.172 1 98 110 ILE B O 1
ATOM 2005 N N . GLN B 1 111 ? 5.363 -8.133 -14.047 1 96.81 111 GLN B N 1
ATOM 2006 C CA . GLN B 1 111 ? 6.625 -7.562 -13.586 1 96.81 111 GLN B CA 1
ATOM 2007 C C . GLN B 1 111 ? 7.289 -6.734 -14.68 1 96.81 111 GLN B C 1
ATOM 2009 O O . GLN B 1 111 ? 7.961 -5.742 -14.391 1 96.81 111 GLN B O 1
ATOM 2014 N N . GLU B 1 112 ? 7.055 -7.141 -15.914 1 96.56 112 GLU B N 1
ATOM 2015 C CA . GLU B 1 112 ? 7.508 -6.297 -17.016 1 96.56 112 GLU B CA 1
ATOM 2016 C C . GLU B 1 112 ? 6.812 -4.941 -17 1 96.56 112 GLU B C 1
ATOM 2018 O O . GLU B 1 112 ? 7.441 -3.91 -17.25 1 96.56 112 GLU B O 1
ATOM 2023 N N . GLN B 1 113 ? 5.551 -4.969 -16.766 1 96.12 113 GLN B N 1
ATOM 2024 C CA . GLN B 1 113 ? 4.789 -3.727 -16.672 1 96.12 113 GLN B CA 1
ATOM 2025 C C . GLN B 1 113 ? 5.254 -2.875 -15.5 1 96.12 113 GLN B C 1
ATOM 2027 O O . GLN B 1 113 ? 5.238 -1.645 -15.57 1 96.12 113 GLN B O 1
ATOM 2032 N N . GLU B 1 114 ? 5.715 -3.488 -14.375 1 96.56 114 GLU B N 1
ATOM 2033 C CA . GLU B 1 114 ? 6.195 -2.775 -13.195 1 96.56 114 GLU B CA 1
ATOM 2034 C C . GLU B 1 114 ? 7.43 -1.938 -13.516 1 96.56 114 GLU B C 1
ATOM 2036 O O . GLU B 1 114 ? 7.734 -0.975 -12.812 1 96.56 114 GLU B O 1
ATOM 2041 N N . GLU B 1 115 ? 8.109 -2.385 -14.523 1 94.25 115 GLU B N 1
ATOM 2042 C CA . GLU B 1 115 ? 9.32 -1.665 -14.906 1 94.25 115 GLU B CA 1
ATOM 2043 C C . GLU B 1 115 ? 9 -0.228 -15.312 1 94.25 115 GLU B C 1
ATOM 2045 O O . GLU B 1 115 ? 9.828 0.667 -15.148 1 94.25 115 GLU B O 1
ATOM 2050 N N . HIS B 1 116 ? 7.812 0.012 -15.789 1 91.44 116 HIS B N 1
ATOM 2051 C CA . HIS B 1 116 ? 7.367 1.368 -16.094 1 91.44 116 HIS B CA 1
ATOM 2052 C C . HIS B 1 116 ? 7.449 2.262 -14.859 1 91.44 116 HIS B C 1
ATOM 2054 O O . HIS B 1 116 ? 7.758 3.451 -14.969 1 91.44 116 HIS B O 1
ATOM 2060 N N . TRP B 1 117 ? 7.18 1.712 -13.695 1 93.5 117 TRP B N 1
ATOM 2061 C CA . TRP B 1 117 ? 7.25 2.439 -12.43 1 93.5 117 TRP B CA 1
ATOM 2062 C C . TRP B 1 117 ? 8.68 2.475 -11.898 1 93.5 117 TRP B C 1
ATOM 2064 O O . TRP B 1 117 ? 9.188 3.539 -11.547 1 93.5 117 TRP B O 1
ATOM 2074 N N . LEU B 1 118 ? 9.328 1.362 -11.891 1 96.69 118 LEU B N 1
ATOM 2075 C CA . LEU B 1 118 ? 10.641 1.212 -11.258 1 96.69 118 LEU B CA 1
ATOM 2076 C C . LEU B 1 118 ? 11.711 1.956 -12.055 1 96.69 118 LEU B C 1
ATOM 2078 O O . LEU B 1 118 ? 12.695 2.428 -11.484 1 96.69 118 LEU B O 1
ATOM 2082 N N . SER B 1 119 ? 11.461 2.037 -13.359 1 96.62 119 SER B N 1
ATOM 2083 C CA . SER B 1 119 ? 12.438 2.711 -14.211 1 96.62 119 SER B CA 1
ATOM 2084 C C . SER B 1 119 ? 12.492 4.207 -13.914 1 96.62 119 SER B C 1
ATOM 2086 O O . SER B 1 119 ? 13.414 4.898 -14.352 1 96.62 119 SER B O 1
ATOM 2088 N N . GLN B 1 120 ? 11.5 4.754 -13.172 1 96.38 120 GLN B N 1
ATOM 2089 C CA . GLN B 1 120 ? 11.492 6.152 -12.758 1 96.38 120 GLN B CA 1
ATOM 2090 C C . GLN B 1 120 ? 12.516 6.402 -11.648 1 96.38 120 GLN B C 1
ATOM 2092 O O . GLN B 1 120 ? 12.805 7.551 -11.312 1 96.38 120 GLN B O 1
ATOM 2097 N N . LEU B 1 121 ? 13.094 5.398 -11.078 1 97.62 121 LEU B N 1
ATOM 2098 C CA . LEU B 1 121 ? 14.109 5.465 -10.039 1 97.62 121 LEU B CA 1
ATOM 2099 C C . LEU B 1 121 ? 15.492 5.148 -10.609 1 97.62 121 LEU B C 1
ATOM 2101 O O . LEU B 1 121 ? 15.625 4.273 -11.469 1 97.62 121 LEU B O 1
ATOM 2105 N N . PRO B 1 122 ? 16.516 5.793 -10.156 1 97.12 122 PRO B N 1
ATOM 2106 C CA . PRO B 1 122 ? 17.859 5.332 -10.484 1 97.12 122 PRO B CA 1
ATOM 2107 C C . PRO B 1 122 ? 18.094 3.877 -10.102 1 97.12 122 PRO B C 1
ATOM 2109 O O . PRO B 1 122 ? 17.562 3.404 -9.094 1 97.12 122 PRO B O 1
ATOM 2112 N N . ALA B 1 123 ? 18.984 3.219 -10.852 1 95.81 123 ALA B N 1
ATOM 2113 C CA . ALA B 1 123 ? 19.203 1.784 -10.688 1 95.81 123 ALA B CA 1
ATOM 2114 C C . ALA B 1 123 ? 19.594 1.451 -9.25 1 95.81 123 ALA B C 1
ATOM 2116 O O . ALA B 1 123 ? 19.109 0.476 -8.672 1 95.81 123 ALA B O 1
ATOM 2117 N N . ALA B 1 124 ? 20.453 2.227 -8.672 1 95.94 124 ALA B N 1
ATOM 2118 C CA . ALA B 1 124 ? 20.906 1.975 -7.305 1 95.94 124 ALA B CA 1
ATOM 2119 C C . ALA B 1 124 ? 19.766 2.174 -6.309 1 95.94 124 ALA B C 1
ATOM 2121 O O . ALA B 1 124 ? 19.625 1.411 -5.348 1 95.94 124 ALA B O 1
ATOM 2122 N N . ASP B 1 125 ? 18.922 3.189 -6.48 1 97.5 125 ASP B N 1
ATOM 2123 C CA . ASP B 1 125 ? 17.781 3.457 -5.613 1 97.5 125 ASP B CA 1
ATOM 2124 C C . ASP B 1 125 ? 16.734 2.35 -5.73 1 97.5 125 ASP B C 1
ATOM 2126 O O . ASP B 1 125 ? 16.109 1.971 -4.734 1 97.5 125 ASP B O 1
ATOM 2130 N N . ARG B 1 126 ? 16.625 1.85 -6.973 1 97.19 126 ARG B N 1
ATOM 2131 C CA . ARG B 1 126 ? 15.656 0.789 -7.23 1 97.19 126 ARG B CA 1
ATOM 2132 C C . ARG B 1 126 ? 15.969 -0.456 -6.41 1 97.19 126 ARG B C 1
ATOM 2134 O O . ARG B 1 126 ? 15.078 -1.054 -5.809 1 97.19 126 ARG B O 1
ATOM 2141 N N . ARG B 1 127 ? 17.188 -0.855 -6.418 1 96.88 127 ARG B N 1
ATOM 2142 C CA . ARG B 1 127 ? 17.609 -2.041 -5.676 1 96.88 127 ARG B CA 1
ATOM 2143 C C . ARG B 1 127 ? 17.344 -1.876 -4.184 1 96.88 127 ARG B C 1
ATOM 2145 O O . ARG B 1 127 ? 16.812 -2.781 -3.537 1 96.88 127 ARG B O 1
ATOM 2152 N N . VAL B 1 128 ? 17.719 -0.727 -3.615 1 97.81 128 VAL B N 1
ATOM 2153 C CA . VAL B 1 128 ? 17.547 -0.443 -2.197 1 97.81 128 VAL B CA 1
ATOM 2154 C C . VAL B 1 128 ? 16.047 -0.367 -1.875 1 97.81 128 VAL B C 1
ATOM 2156 O O . VAL B 1 128 ? 15.602 -0.87 -0.84 1 97.81 128 VAL B O 1
ATOM 2159 N N . PHE B 1 129 ? 15.297 0.253 -2.787 1 98.56 129 PHE B N 1
ATOM 2160 C CA . PHE B 1 129 ? 13.859 0.372 -2.604 1 98.56 129 PHE B CA 1
ATOM 2161 C C . PHE B 1 129 ? 13.211 -1.003 -2.506 1 98.56 129 PHE B C 1
ATOM 2163 O O . PHE B 1 129 ? 12.445 -1.271 -1.577 1 98.56 129 PHE B O 1
ATOM 2170 N N . LEU B 1 130 ? 13.516 -1.891 -3.475 1 97.88 130 LEU B N 1
ATOM 2171 C CA . LEU B 1 130 ? 12.914 -3.217 -3.539 1 97.88 130 LEU B CA 1
ATOM 2172 C C . LEU B 1 130 ? 13.312 -4.055 -2.328 1 97.88 130 LEU B C 1
ATOM 2174 O O . LEU B 1 130 ? 12.469 -4.746 -1.744 1 97.88 130 LEU B O 1
ATOM 2178 N N . ARG B 1 131 ? 14.539 -3.975 -1.921 1 97.19 131 ARG B N 1
ATOM 2179 C CA . ARG B 1 131 ? 14.977 -4.738 -0.759 1 97.19 131 ARG B CA 1
ATOM 2180 C C . ARG B 1 131 ? 14.297 -4.246 0.512 1 97.19 131 ARG B C 1
ATOM 2182 O O . ARG B 1 131 ? 13.898 -5.047 1.361 1 97.19 131 ARG B O 1
ATOM 2189 N N . SER B 1 132 ? 14.211 -2.928 0.681 1 98.25 132 SER B N 1
ATOM 2190 C CA . SER B 1 132 ? 13.539 -2.334 1.834 1 98.25 132 SER B CA 1
ATOM 2191 C C . SER B 1 132 ? 12.062 -2.705 1.865 1 98.25 132 SER B C 1
ATOM 2193 O O . SER B 1 132 ? 11.531 -3.057 2.92 1 98.25 132 SER B O 1
ATOM 2195 N N . LEU B 1 133 ? 11.414 -2.623 0.686 1 97.94 133 LEU B N 1
ATOM 2196 C CA . LEU B 1 133 ? 10.008 -2.975 0.574 1 97.94 133 LEU B CA 1
ATOM 2197 C C . LEU B 1 133 ? 9.781 -4.438 0.939 1 97.94 133 LEU B C 1
ATOM 2199 O O . LEU B 1 133 ? 8.828 -4.762 1.65 1 97.94 133 LEU B O 1
ATOM 2203 N N . GLN B 1 134 ? 10.625 -5.297 0.465 1 96.69 134 GLN B N 1
ATOM 2204 C CA . GLN B 1 134 ? 10.523 -6.715 0.781 1 96.69 134 GLN B CA 1
ATOM 2205 C C . GLN B 1 134 ? 10.648 -6.957 2.283 1 96.69 134 GLN B C 1
ATOM 2207 O O . GLN B 1 134 ? 9.914 -7.762 2.854 1 96.69 134 GLN B O 1
ATOM 2212 N N . ARG B 1 135 ? 11.539 -6.293 2.928 1 96.75 135 ARG B N 1
ATOM 2213 C CA . ARG B 1 135 ? 11.734 -6.43 4.367 1 96.75 135 ARG B CA 1
ATOM 2214 C C . ARG B 1 135 ? 10.492 -5.969 5.129 1 96.75 135 ARG B C 1
ATOM 2216 O O . ARG B 1 135 ? 10.023 -6.66 6.035 1 96.75 135 ARG B O 1
ATOM 2223 N N . LEU B 1 136 ? 9.984 -4.828 4.812 1 96.94 136 LEU B N 1
ATOM 2224 C CA . LEU B 1 136 ? 8.812 -4.289 5.504 1 96.94 136 LEU B CA 1
ATOM 2225 C C . LEU B 1 136 ? 7.586 -5.16 5.258 1 96.94 136 LEU B C 1
ATOM 2227 O O . LEU B 1 136 ? 6.793 -5.398 6.172 1 96.94 136 LEU B O 1
ATOM 2231 N N . ALA B 1 137 ? 7.414 -5.629 3.967 1 94.81 137 ALA B N 1
ATOM 2232 C CA . ALA B 1 137 ? 6.289 -6.496 3.619 1 94.81 137 ALA B CA 1
ATOM 2233 C C . ALA B 1 137 ? 6.332 -7.797 4.414 1 94.81 137 ALA B C 1
ATOM 2235 O O . ALA B 1 137 ? 5.289 -8.328 4.805 1 94.81 137 ALA B O 1
ATOM 2236 N N . ALA B 1 138 ? 7.48 -8.289 4.68 1 92.62 138 ALA B N 1
ATOM 2237 C CA . ALA B 1 138 ? 7.645 -9.531 5.43 1 92.62 138 ALA B CA 1
ATOM 2238 C C . ALA B 1 138 ? 7.188 -9.359 6.875 1 92.62 138 ALA B C 1
ATOM 2240 O O . ALA B 1 138 ? 6.715 -10.312 7.5 1 92.62 138 ALA B O 1
ATOM 2241 N N . LEU B 1 139 ? 7.293 -8.164 7.402 1 92.06 139 LEU B N 1
ATOM 2242 C CA . LEU B 1 139 ? 6.883 -7.883 8.773 1 92.06 139 LEU B CA 1
ATOM 2243 C C . LEU B 1 139 ? 5.363 -7.938 8.906 1 92.06 139 LEU B C 1
ATOM 2245 O O . LEU B 1 139 ? 4.84 -8.195 9.992 1 92.06 139 LEU B O 1
ATOM 2249 N N . VAL B 1 140 ? 4.637 -7.594 7.844 1 89.25 140 VAL B N 1
ATOM 2250 C CA . VAL B 1 140 ? 3.178 -7.555 7.84 1 89.25 140 VAL B CA 1
ATOM 2251 C C . VAL B 1 140 ? 2.621 -8.969 7.703 1 89.25 140 VAL B C 1
ATOM 2253 O O . VAL B 1 140 ? 1.627 -9.32 8.344 1 89.25 140 VAL B O 1
ATOM 2256 N N . THR B 1 141 ? 3.107 -9.742 6.832 1 76.62 141 THR B N 1
ATOM 2257 C CA . THR B 1 141 ? 2.645 -11.102 6.602 1 76.62 141 THR B CA 1
ATOM 2258 C C . THR B 1 141 ? 2.84 -11.961 7.848 1 76.62 141 THR B C 1
ATOM 2260 O O . THR B 1 141 ? 2.066 -12.891 8.094 1 76.62 141 THR B O 1
ATOM 2263 N N . ASP B 1 142 ? 3.828 -11.672 8.555 1 65.75 142 ASP B N 1
ATOM 2264 C CA . ASP B 1 142 ? 4.145 -12.453 9.75 1 65.75 142 ASP B CA 1
ATOM 2265 C C . ASP B 1 142 ? 3.23 -12.078 10.914 1 65.75 142 ASP B C 1
ATOM 2267 O O . ASP B 1 142 ? 3.156 -12.797 11.906 1 65.75 142 ASP B O 1
ATOM 2271 N N . GLU B 1 143 ? 2.645 -10.906 10.875 1 54.88 143 GLU B N 1
ATOM 2272 C CA . GLU B 1 143 ? 1.801 -10.508 12 1 54.88 143 GLU B CA 1
ATOM 2273 C C . GLU B 1 143 ? 0.365 -10.992 11.812 1 54.88 143 GLU B C 1
ATOM 2275 O O . GLU B 1 143 ? -0.254 -10.727 10.781 1 54.88 143 GLU B O 1
ATOM 2280 N N . PRO B 1 144 ? -0.056 -12.07 12.523 1 46.25 144 PRO B N 1
ATOM 2281 C CA . PRO B 1 144 ? -1.462 -12.484 12.523 1 46.25 144 PRO B CA 1
ATOM 2282 C C . PRO B 1 144 ? -2.42 -11.305 12.727 1 46.25 144 PRO B C 1
ATOM 2284 O O . PRO B 1 144 ? -2.102 -10.367 13.453 1 46.25 144 PRO B O 1
ATOM 2287 N N . ASN B 1 145 ? -3.156 -10.766 11.641 1 42.16 145 ASN B N 1
ATOM 2288 C CA . ASN B 1 145 ? -4.219 -9.82 11.977 1 42.16 145 ASN B CA 1
ATOM 2289 C C . ASN B 1 145 ? -4.965 -10.242 13.242 1 42.16 145 ASN B C 1
ATOM 2291 O O . ASN B 1 145 ? -5.172 -11.438 13.477 1 42.16 145 ASN B O 1
#

Nearest PDB structures (foldseek):
  3vod-assembly1_A  TM=9.172E-01  e=1.262E-07  Escherichia coli K-12
  3voe-assembly1_B  TM=8.906E-01  e=1.520E-07  Escherichia coli K-12
  1s3j-assembly1_B  TM=7.431E-01  e=9.252E-08  Bacillus subtilis
  6pcp-assembly2_C  TM=7.014E-01  e=4.393E-08  Bordetella pertussis
  7kfq-assembly1_A  TM=7.742E-01  e=3.407E-07  Variovorax paradoxus

Foldseek 3Di:
DPPPDDDDPCVVVVVVVVVLVVLLQVLCVVLPHDPLLLLLLVLQVVDFKDWLVRSCVLSVHDSVVN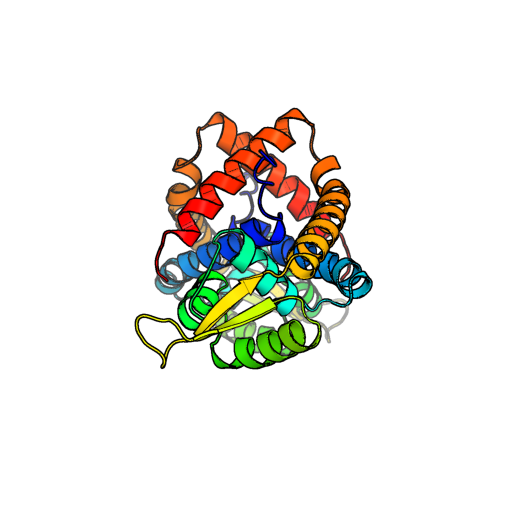VVSLVVCVVVVQKDWAADPVGRVIIMIGGDPNVNVSSVVSVVVSVVSCCVVLVVDDPVVSVVVVVVVVVVVVVVSPDDD/DPPPDDDDPCVVVVVVVVVLVVLLQVLCVVLPHDPLLLLLLVLQVVDFKDWLVRSCVLSVHDSVVNVVSLVVCVVVVQKDWAADPVGSVIIIIGGDPNVNVSSVVSVVVSVVSCCVVLVVDPPVVSVVVVVVVVVVVVVVSPDDD